Protein AF-A0A7K2LWU8-F1 (afdb_monomer_lite)

Radius of gyration: 17.76 Å; chains: 1; bounding box: 42×35×55 Å

Sequence (207 aa):
EVAEREKLPVVACQAWQLLALLARERGFDDADACLERMLTVAEEHSLPVWRVEALLRLGANAFLRSGDARRIREARDAARDLGALALVQQAEGLLAMDAVQRADFPAAQEIIDRCLEPSARMRNLGGHRYLLLVAATLAAHQGRRRQMERQLLRFDQADESTSFLMPVLLGLCRAFCALLEEDRAQALAELAAAAAWEDHHPNMFYL

pLDDT: mean 92.98, std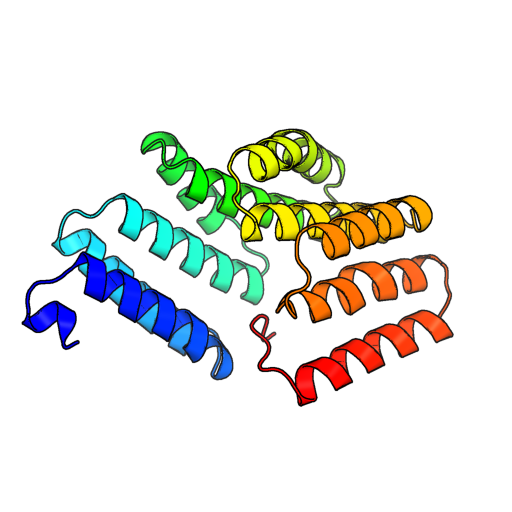 8.63, range [39.0, 98.75]

Secondary structure (DSSP, 8-state):
-HHHHTT-HHHHHHHHHHHHHHHGGG-HHHHHHHHHHHHHHHHHTT-HHHHHHHHHHHHHHHHHHH---HHHHHHHHHHHHTT-HHHHHHHHHHHHHHHHHTT-HHHHHHHHHHHHHHHHHTT-HHHHHHHHHHHHHHHHHTT-HHHHHHHHHHHHHT--SPPTTHHHIIIIIIIHHHHHTT-HHHHHHHHHHHHHHHTTS--S---

Structure (mmCIF, N/CA/C/O backbone):
data_AF-A0A7K2LWU8-F1
#
_entry.id   AF-A0A7K2LWU8-F1
#
loop_
_atom_site.group_PDB
_atom_site.id
_atom_site.type_symbol
_atom_site.label_atom_id
_atom_site.label_alt_id
_atom_site.label_comp_id
_atom_site.label_asym_id
_atom_site.label_entity_id
_atom_site.label_seq_id
_atom_site.pdbx_PDB_ins_code
_atom_site.Cartn_x
_atom_site.Cartn_y
_atom_site.Cartn_z
_atom_site.occupancy
_atom_site.B_iso_or_equiv
_atom_site.auth_seq_id
_atom_site.auth_comp_id
_atom_site.auth_asym_id
_atom_site.auth_atom_id
_atom_site.pdbx_PDB_model_num
ATOM 1 N N . GLU A 1 1 ? 2.954 -7.286 -25.389 1.00 74.25 1 GLU A N 1
ATOM 2 C CA . GLU A 1 1 ? 3.055 -7.943 -26.718 1.00 74.25 1 GLU A CA 1
ATOM 3 C C . GLU A 1 1 ? 3.138 -7.000 -27.926 1.00 74.25 1 GLU A C 1
ATOM 5 O O . GLU A 1 1 ? 4.231 -6.860 -28.456 1.00 74.25 1 GLU A O 1
ATOM 10 N N . VAL A 1 2 ? 2.064 -6.334 -28.393 1.00 92.75 2 VAL A N 1
ATOM 11 C CA . VAL A 1 2 ? 2.138 -5.479 -29.613 1.00 92.75 2 VAL A CA 1
ATOM 12 C C . VAL A 1 2 ? 3.208 -4.388 -29.488 1.00 92.75 2 VAL A C 1
ATOM 14 O O . VAL A 1 2 ? 4.067 -4.280 -30.354 1.00 92.75 2 VAL A O 1
ATOM 17 N N . ALA A 1 3 ? 3.218 -3.646 -28.377 1.00 89.12 3 ALA A N 1
ATOM 18 C CA . ALA A 1 3 ? 4.208 -2.596 -28.130 1.00 89.12 3 ALA A CA 1
ATOM 19 C C . ALA A 1 3 ? 5.663 -3.107 -28.123 1.00 89.12 3 ALA A C 1
ATOM 21 O O . ALA A 1 3 ? 6.559 -2.386 -28.545 1.00 89.12 3 ALA A O 1
ATOM 22 N N . GLU A 1 4 ? 5.912 -4.348 -27.696 1.00 90.31 4 GLU A N 1
ATOM 23 C CA . GLU A 1 4 ? 7.258 -4.944 -27.722 1.00 90.31 4 GLU A CA 1
ATOM 24 C C . GLU A 1 4 ? 7.693 -5.262 -29.152 1.00 90.31 4 GLU A C 1
ATOM 26 O O . GLU A 1 4 ? 8.818 -4.945 -29.534 1.00 90.31 4 GLU A O 1
ATOM 31 N N . ARG A 1 5 ? 6.788 -5.812 -29.977 1.00 93.25 5 ARG A N 1
ATOM 32 C CA . ARG A 1 5 ? 7.075 -6.058 -31.401 1.00 93.25 5 ARG A CA 1
ATOM 33 C C . ARG A 1 5 ? 7.365 -4.762 -32.155 1.00 93.25 5 ARG A C 1
ATOM 35 O O . ARG A 1 5 ? 8.285 -4.726 -32.966 1.00 93.25 5 ARG A O 1
ATOM 42 N N . GLU A 1 6 ? 6.618 -3.703 -31.847 1.00 94.94 6 GLU A N 1
ATOM 43 C CA . GLU A 1 6 ? 6.816 -2.364 -32.416 1.00 94.94 6 GLU A CA 1
ATOM 44 C C . GLU A 1 6 ? 7.994 -1.601 -31.774 1.00 94.94 6 GLU A C 1
ATOM 46 O O . GLU A 1 6 ? 8.242 -0.447 -32.114 1.00 94.94 6 GLU A O 1
ATOM 51 N N . LYS A 1 7 ? 8.749 -2.231 -30.858 1.00 93.56 7 LYS A N 1
ATOM 52 C CA . LYS A 1 7 ? 9.920 -1.652 -30.173 1.00 93.56 7 LYS A CA 1
ATOM 53 C C . LYS A 1 7 ? 9.609 -0.353 -29.418 1.00 93.56 7 LYS A C 1
ATOM 55 O O . LYS A 1 7 ? 10.401 0.588 -29.414 1.00 93.56 7 LYS A O 1
ATOM 60 N N . LEU A 1 8 ? 8.466 -0.324 -28.737 1.00 97.31 8 LEU A N 1
ATOM 61 C CA . LEU A 1 8 ? 8.009 0.762 -27.870 1.00 97.31 8 LEU A CA 1
ATOM 62 C C . LEU A 1 8 ? 8.101 0.329 -26.391 1.00 97.31 8 LEU A C 1
ATOM 64 O O . LEU A 1 8 ? 7.074 0.050 -25.768 1.00 97.31 8 LEU A O 1
ATOM 68 N N . PRO A 1 9 ? 9.305 0.254 -25.790 1.00 97.12 9 PRO A N 1
ATOM 69 C CA . PRO A 1 9 ? 9.505 -0.416 -24.501 1.00 97.12 9 PRO A CA 1
ATOM 70 C C . PRO A 1 9 ? 8.827 0.298 -23.322 1.00 97.12 9 PRO A C 1
ATOM 72 O O . PRO A 1 9 ? 8.341 -0.353 -22.403 1.00 97.12 9 PRO A O 1
ATOM 75 N N . VAL A 1 10 ? 8.703 1.629 -23.369 1.00 97.81 10 VAL A N 1
ATOM 76 C CA . VAL A 1 10 ? 7.943 2.393 -22.362 1.00 97.81 10 VAL A CA 1
ATOM 77 C C . VAL A 1 10 ? 6.452 2.058 -22.428 1.00 97.81 10 VAL A C 1
ATOM 79 O O . VAL A 1 10 ? 5.830 1.814 -21.397 1.00 97.81 10 VAL A O 1
ATOM 82 N N . VAL A 1 11 ? 5.888 1.982 -23.637 1.00 98.00 11 VAL A N 1
ATOM 83 C CA . VAL A 1 11 ? 4.475 1.623 -23.843 1.00 98.00 11 VAL A CA 1
ATOM 84 C C . VAL A 1 11 ? 4.230 0.172 -23.433 1.00 98.00 11 VAL A C 1
ATOM 86 O O . VAL A 1 11 ? 3.203 -0.136 -22.836 1.00 98.00 11 VAL A O 1
ATOM 89 N N . ALA A 1 12 ? 5.189 -0.719 -23.690 1.00 98.00 12 ALA A N 1
ATOM 90 C CA . ALA A 1 12 ? 5.137 -2.090 -23.203 1.00 98.00 12 ALA A CA 1
ATOM 91 C C . ALA A 1 12 ? 5.103 -2.149 -21.669 1.00 98.00 12 ALA A C 1
ATOM 93 O O . ALA A 1 12 ? 4.243 -2.831 -21.120 1.00 98.00 12 ALA A O 1
ATOM 94 N N . CYS A 1 13 ? 5.964 -1.395 -20.973 1.00 98.19 13 CYS A N 1
ATOM 95 C CA . CYS A 1 13 ? 5.950 -1.332 -19.508 1.00 98.19 13 CYS A CA 1
ATOM 96 C C . CYS A 1 13 ? 4.608 -0.814 -18.966 1.00 98.19 13 CYS A C 1
ATOM 98 O O . CYS A 1 13 ? 4.054 -1.407 -18.045 1.00 98.19 13 CYS A O 1
ATOM 100 N N . GLN A 1 14 ? 4.052 0.241 -19.570 1.00 97.50 14 GLN A N 1
ATOM 101 C CA . GLN A 1 14 ? 2.731 0.776 -19.214 1.00 97.50 14 GLN A CA 1
ATOM 102 C C . GLN A 1 14 ? 1.613 -0.251 -19.423 1.00 97.50 14 GLN A C 1
ATOM 104 O O . GLN A 1 14 ? 0.743 -0.413 -18.568 1.00 97.50 14 GLN A O 1
ATOM 109 N N . ALA A 1 15 ? 1.641 -0.965 -20.550 1.00 97.50 15 ALA A N 1
ATOM 110 C CA . ALA A 1 15 ? 0.658 -1.994 -20.854 1.00 97.50 15 ALA A CA 1
ATOM 111 C C . ALA A 1 15 ? 0.732 -3.148 -19.846 1.00 97.50 15 ALA A C 1
ATOM 113 O O . ALA A 1 15 ? -0.297 -3.554 -19.312 1.00 97.50 15 ALA A O 1
ATOM 114 N N . TRP A 1 16 ? 1.936 -3.633 -19.531 1.00 98.06 16 TRP A N 1
ATOM 115 C CA . TRP A 1 16 ? 2.124 -4.685 -18.532 1.00 98.06 16 TRP A CA 1
ATOM 116 C C . TRP A 1 16 ? 1.722 -4.244 -17.125 1.00 98.06 16 TRP A C 1
ATOM 118 O O . TRP A 1 16 ? 1.100 -5.018 -16.407 1.00 98.06 16 TRP A O 1
ATOM 128 N N . GLN A 1 17 ? 1.992 -2.994 -16.748 1.00 95.50 17 GLN A N 1
ATOM 129 C CA . GLN A 1 17 ? 1.543 -2.420 -15.479 1.00 95.50 17 GLN A CA 1
ATOM 130 C C . GLN A 1 17 ? 0.010 -2.401 -15.365 1.00 95.50 17 GLN A C 1
ATOM 132 O O . GLN A 1 17 ? -0.534 -2.755 -14.318 1.00 95.50 17 GLN A O 1
ATOM 137 N N . LEU A 1 18 ? -0.694 -2.001 -16.429 1.00 93.88 18 LEU A N 1
ATOM 138 C CA . LEU A 1 18 ? -2.158 -2.014 -16.461 1.00 93.88 18 LEU A CA 1
ATOM 139 C C . LEU A 1 18 ? -2.706 -3.446 -16.429 1.00 93.88 18 LEU A C 1
ATOM 141 O O . LEU A 1 18 ? -3.644 -3.725 -15.689 1.00 93.88 18 LEU A O 1
ATOM 145 N N . LEU A 1 19 ? -2.104 -4.363 -17.188 1.00 94.56 19 LEU A N 1
ATOM 146 C CA . LEU A 1 19 ? -2.484 -5.775 -17.162 1.00 94.56 19 LEU A CA 1
ATOM 147 C C . LEU A 1 19 ? -2.274 -6.386 -15.776 1.00 94.56 19 LEU A C 1
ATOM 149 O O . LEU A 1 19 ? -3.158 -7.088 -15.304 1.00 94.56 19 LEU A O 1
ATOM 153 N N . ALA A 1 20 ? -1.171 -6.064 -15.098 1.00 93.81 20 ALA A N 1
ATOM 154 C CA . ALA A 1 20 ? -0.915 -6.502 -13.731 1.00 93.81 20 ALA A CA 1
ATOM 155 C C . ALA A 1 20 ? -1.971 -5.989 -12.747 1.00 93.81 20 ALA A C 1
ATOM 157 O O . ALA A 1 20 ? -2.374 -6.723 -11.850 1.00 93.81 20 ALA A O 1
ATOM 158 N N . LEU A 1 21 ? -2.428 -4.741 -12.913 1.00 89.19 21 LEU A N 1
ATOM 159 C CA . LEU A 1 21 ? -3.524 -4.185 -12.121 1.00 89.19 21 LEU A CA 1
ATOM 160 C C . LEU A 1 21 ? -4.781 -5.047 -12.309 1.00 89.19 21 LEU A C 1
ATOM 162 O O . LEU A 1 21 ? -5.258 -5.639 -11.351 1.00 89.19 21 LEU A O 1
ATOM 166 N N . LEU A 1 22 ? -5.246 -5.200 -13.549 1.00 88.75 22 LEU A N 1
ATOM 167 C CA . LEU A 1 22 ? -6.454 -5.969 -13.874 1.00 88.75 22 LEU A CA 1
ATOM 168 C C . LEU A 1 22 ? -6.339 -7.459 -13.510 1.00 88.75 22 LEU A C 1
ATOM 170 O O . LEU A 1 22 ? -7.325 -8.109 -13.185 1.00 88.75 22 LEU A O 1
ATOM 174 N N . ALA A 1 23 ? -5.132 -8.019 -13.564 1.00 90.56 23 ALA A N 1
ATOM 175 C CA . ALA A 1 23 ? -4.870 -9.413 -13.238 1.00 90.56 23 ALA A CA 1
ATOM 176 C C . ALA A 1 23 ? -5.027 -9.731 -11.747 1.00 90.56 23 ALA A C 1
ATOM 178 O O . ALA A 1 23 ? -5.264 -10.891 -11.422 1.00 90.56 23 ALA A O 1
ATOM 179 N N . ARG A 1 24 ? -4.961 -8.734 -10.849 1.00 85.62 24 ARG A N 1
ATOM 180 C CA . ARG A 1 24 ? -5.153 -8.962 -9.405 1.00 85.62 24 ARG A CA 1
ATOM 181 C C . ARG A 1 24 ? -6.506 -9.589 -9.078 1.00 85.62 24 ARG A C 1
ATOM 183 O O . ARG A 1 24 ? -6.572 -10.340 -8.115 1.00 85.62 24 ARG A O 1
ATOM 190 N N . GLU A 1 25 ? -7.527 -9.366 -9.909 1.00 81.06 25 GLU A N 1
ATOM 191 C CA . GLU A 1 25 ? -8.841 -10.029 -9.820 1.00 81.06 25 GLU A CA 1
ATOM 192 C C . GLU A 1 25 ? -8.793 -11.551 -9.871 1.00 81.06 25 GLU A C 1
ATOM 194 O O . GLU A 1 25 ? -9.660 -12.224 -9.321 1.00 81.06 25 GLU A O 1
ATOM 199 N N . ARG A 1 26 ? -7.758 -12.103 -10.500 1.00 82.69 26 ARG A N 1
ATOM 200 C CA . ARG A 1 26 ? -7.542 -13.546 -10.612 1.00 82.69 26 ARG A CA 1
ATOM 201 C C . ARG A 1 26 ? -6.509 -14.066 -9.613 1.00 82.69 26 ARG A C 1
ATOM 203 O O . ARG A 1 26 ? -6.223 -15.258 -9.602 1.00 82.69 26 ARG A O 1
ATOM 210 N N . GLY A 1 27 ? -5.977 -13.188 -8.764 1.00 84.50 27 GLY A N 1
ATOM 211 C CA . GLY A 1 27 ? -4.949 -13.489 -7.778 1.00 84.50 27 GLY A CA 1
ATOM 212 C C . GLY A 1 27 ? -3.597 -12.848 -8.091 1.00 84.50 27 GLY A C 1
ATOM 213 O O . GLY A 1 27 ? -3.343 -12.302 -9.167 1.00 84.50 27 GLY A O 1
ATOM 214 N N . PHE A 1 28 ? -2.701 -12.903 -7.106 1.00 89.00 28 PHE A N 1
ATOM 215 C CA . PHE A 1 28 ? -1.393 -12.258 -7.204 1.00 89.00 28 PHE A CA 1
ATOM 216 C C . PHE A 1 28 ? -0.436 -12.940 -8.181 1.00 89.00 28 PHE A C 1
ATOM 218 O O . PHE A 1 28 ? 0.433 -12.256 -8.702 1.00 89.00 28 PHE A O 1
ATOM 225 N N . ASP A 1 29 ? -0.589 -14.235 -8.463 1.00 92.38 29 ASP A N 1
ATOM 226 C CA . ASP A 1 29 ? 0.336 -14.958 -9.348 1.00 92.38 29 ASP A CA 1
ATOM 227 C C . ASP A 1 29 ? 0.231 -14.457 -10.802 1.00 92.38 29 ASP A C 1
ATOM 229 O O . ASP A 1 29 ? 1.247 -14.166 -11.434 1.00 92.38 29 ASP A O 1
ATOM 233 N N . ASP A 1 30 ? -0.991 -14.237 -11.303 1.00 91.88 30 ASP A N 1
ATOM 234 C CA . ASP A 1 30 ? -1.231 -13.645 -12.628 1.00 91.88 30 ASP A CA 1
ATOM 235 C C . ASP A 1 30 ? -0.698 -12.203 -12.715 1.00 91.88 30 ASP A C 1
ATOM 237 O O . ASP A 1 30 ? -0.142 -11.778 -13.736 1.00 91.88 30 ASP A O 1
ATOM 241 N N . ALA A 1 31 ? -0.878 -11.427 -11.641 1.00 93.56 31 ALA A N 1
ATOM 242 C CA . ALA A 1 31 ? -0.380 -10.059 -11.561 1.00 93.56 31 ALA A CA 1
ATOM 243 C C . ALA A 1 31 ? 1.155 -10.017 -11.509 1.00 93.56 31 ALA A C 1
ATOM 245 O O . ALA A 1 31 ? 1.766 -9.200 -12.200 1.00 93.56 31 ALA A O 1
ATOM 246 N N . ASP A 1 32 ? 1.772 -10.907 -10.728 1.00 95.88 32 ASP A N 1
ATOM 247 C CA . ASP A 1 32 ? 3.222 -11.042 -10.598 1.00 95.88 32 ASP A CA 1
ATOM 248 C C . ASP A 1 32 ? 3.839 -11.428 -11.951 1.00 95.88 32 ASP A C 1
ATOM 250 O O . ASP A 1 32 ? 4.785 -10.771 -12.374 1.00 95.88 32 ASP A O 1
ATOM 254 N N . ALA A 1 33 ? 3.242 -12.358 -12.707 1.00 96.94 33 ALA A N 1
ATOM 255 C CA . ALA A 1 33 ? 3.716 -12.719 -14.049 1.00 96.94 33 ALA A CA 1
ATOM 256 C C . ALA A 1 33 ? 3.741 -11.518 -15.023 1.00 96.94 33 ALA A C 1
ATOM 258 O O . ALA A 1 33 ? 4.692 -11.335 -15.790 1.00 96.94 33 ALA A O 1
ATOM 259 N N . CYS A 1 34 ? 2.724 -10.649 -14.971 1.00 97.25 34 CYS A N 1
ATOM 260 C CA . CYS A 1 34 ? 2.701 -9.417 -15.767 1.00 97.25 34 CYS A CA 1
ATOM 261 C C . CYS A 1 34 ? 3.820 -8.444 -15.349 1.00 97.25 34 CYS A C 1
ATOM 263 O O . CYS A 1 34 ? 4.469 -7.834 -16.202 1.00 97.25 34 CYS A O 1
ATOM 265 N N . LEU A 1 35 ? 4.062 -8.297 -14.042 1.00 97.69 35 LEU A N 1
ATOM 266 C CA . LEU A 1 35 ? 5.105 -7.419 -13.500 1.00 97.69 35 LEU A CA 1
ATOM 267 C C . LEU A 1 35 ? 6.517 -7.968 -13.729 1.00 97.69 35 LEU A C 1
ATOM 269 O O . LEU A 1 35 ? 7.444 -7.192 -13.945 1.00 97.69 35 LEU A O 1
ATOM 273 N N . GLU A 1 36 ? 6.692 -9.286 -13.735 1.00 98.38 36 GLU A N 1
ATOM 274 C CA . GLU A 1 36 ? 7.944 -9.937 -14.118 1.00 98.38 36 GLU A CA 1
ATOM 275 C C . GLU A 1 36 ? 8.253 -9.674 -15.593 1.00 98.38 36 GLU A C 1
ATOM 277 O O . GLU A 1 36 ? 9.379 -9.299 -15.925 1.00 98.38 36 GLU A O 1
ATOM 282 N N . ARG A 1 37 ? 7.248 -9.744 -16.481 1.00 98.31 37 ARG A N 1
ATOM 283 C CA . ARG A 1 37 ? 7.447 -9.369 -17.888 1.00 98.31 37 ARG A CA 1
ATOM 284 C C . ARG A 1 37 ? 7.771 -7.883 -18.045 1.00 98.31 37 ARG A C 1
ATOM 286 O O . ARG A 1 37 ? 8.675 -7.540 -18.807 1.00 98.31 37 ARG A O 1
ATOM 293 N N . MET A 1 38 ? 7.090 -7.008 -17.303 1.00 98.38 38 MET A N 1
ATOM 294 C CA . MET A 1 38 ? 7.416 -5.578 -17.229 1.00 98.38 38 MET A CA 1
ATOM 295 C C . MET A 1 38 ? 8.872 -5.353 -16.798 1.00 98.38 38 MET A C 1
ATOM 297 O O . MET A 1 38 ? 9.575 -4.555 -17.419 1.00 98.38 38 MET A O 1
ATOM 301 N N . LEU A 1 39 ? 9.329 -6.068 -15.765 1.00 98.50 39 LEU A N 1
ATOM 302 C CA . LEU A 1 39 ? 10.695 -5.997 -15.253 1.00 98.50 39 LEU A CA 1
ATOM 303 C C . LEU A 1 39 ? 11.711 -6.430 -16.315 1.00 98.50 39 LEU A C 1
ATOM 305 O O . LEU A 1 39 ? 12.665 -5.696 -16.560 1.00 98.50 39 LEU A O 1
ATOM 309 N N . THR A 1 40 ? 11.475 -7.557 -16.995 1.00 98.50 40 THR A N 1
ATOM 310 C CA . THR A 1 40 ? 12.345 -8.026 -18.085 1.00 98.50 40 THR A CA 1
ATOM 311 C C . THR A 1 40 ? 12.474 -6.980 -19.192 1.00 98.50 40 THR A C 1
ATOM 313 O O . THR A 1 40 ? 13.588 -6.633 -19.573 1.00 98.50 40 THR A O 1
ATOM 316 N N . VAL A 1 41 ? 11.356 -6.415 -19.667 1.00 98.38 41 VAL A N 1
ATOM 317 C CA . VAL A 1 41 ? 11.376 -5.366 -20.705 1.00 98.38 41 VAL A CA 1
ATOM 318 C C . VAL A 1 41 ? 12.143 -4.132 -20.223 1.00 98.38 41 VAL A C 1
ATOM 320 O O . VAL A 1 41 ? 12.923 -3.547 -20.976 1.00 98.38 41 VAL A O 1
ATOM 323 N N . ALA A 1 42 ? 11.948 -3.723 -18.969 1.00 98.38 42 ALA A N 1
ATOM 324 C CA . ALA A 1 42 ? 12.657 -2.582 -18.411 1.00 98.38 42 ALA A CA 1
ATOM 325 C C . ALA A 1 42 ? 14.175 -2.824 -18.324 1.00 98.38 42 ALA A C 1
ATOM 327 O O . ALA A 1 42 ? 14.951 -1.909 -18.598 1.00 98.38 42 ALA A O 1
ATOM 328 N N . GLU A 1 43 ? 14.609 -4.035 -17.979 1.00 98.19 43 GLU A N 1
ATOM 329 C CA . GLU A 1 43 ? 16.027 -4.400 -17.900 1.00 98.19 43 GLU A CA 1
ATOM 330 C C . GLU A 1 43 ? 16.675 -4.520 -19.285 1.00 98.19 43 GLU A C 1
ATOM 332 O O . GLU A 1 43 ? 17.711 -3.896 -19.521 1.00 98.19 43 GLU A O 1
ATOM 337 N N . GLU A 1 44 ? 16.033 -5.216 -20.228 1.00 98.12 44 GLU A N 1
ATOM 338 C CA . GLU A 1 44 ? 16.504 -5.368 -21.616 1.00 98.12 44 GLU A CA 1
ATOM 339 C C . GLU A 1 44 ? 16.720 -4.014 -22.309 1.00 98.12 44 GLU A C 1
ATOM 341 O O . GLU A 1 44 ? 17.645 -3.848 -23.107 1.00 98.12 44 GLU A O 1
ATOM 346 N N . HIS A 1 45 ? 15.891 -3.021 -21.977 1.00 97.94 45 HIS A N 1
ATOM 347 C CA . HIS A 1 45 ? 15.920 -1.694 -22.586 1.00 97.94 45 HIS A CA 1
ATOM 348 C C . HIS A 1 45 ? 16.549 -0.605 -21.705 1.00 97.94 45 HIS A C 1
ATOM 350 O O . HIS A 1 45 ? 16.449 0.574 -22.046 1.00 97.94 45 HIS A O 1
ATOM 356 N N . SER A 1 46 ? 17.217 -0.967 -20.602 1.00 97.62 46 SER A N 1
ATOM 357 C CA . SER A 1 46 ? 17.867 -0.012 -19.687 1.00 97.62 46 SER A CA 1
ATOM 358 C C . SER A 1 46 ? 16.936 1.119 -19.219 1.00 97.62 46 SER A C 1
ATOM 360 O O . SER A 1 46 ? 17.286 2.298 -19.270 1.00 97.62 46 SER A O 1
ATOM 362 N N . LEU A 1 47 ? 15.730 0.768 -18.768 1.00 98.25 47 LEU A N 1
ATOM 363 C CA . LEU A 1 47 ? 14.704 1.689 -18.276 1.00 98.25 47 LEU A CA 1
ATOM 364 C C . LEU A 1 47 ? 14.648 1.681 -16.731 1.00 98.25 47 LEU A C 1
ATOM 366 O O . LEU A 1 47 ? 13.781 1.027 -16.146 1.00 98.25 47 LEU A O 1
ATOM 370 N N . PRO A 1 48 ? 15.535 2.412 -16.027 1.00 97.50 48 PRO A N 1
ATOM 371 C CA . PRO A 1 48 ? 15.716 2.269 -14.579 1.00 97.50 48 PRO A CA 1
ATOM 372 C C . PRO A 1 48 ? 14.479 2.641 -13.752 1.00 97.50 48 PRO A C 1
ATOM 374 O O . PRO A 1 48 ? 14.171 1.967 -12.773 1.00 97.50 48 PRO A O 1
ATOM 377 N N . VAL A 1 49 ? 13.730 3.672 -14.156 1.00 97.75 49 VAL A N 1
ATOM 378 C CA . VAL A 1 49 ? 12.489 4.076 -13.469 1.00 97.75 49 VAL A CA 1
ATOM 379 C C . VAL A 1 49 ? 11.430 2.974 -13.562 1.00 97.75 49 VAL A C 1
ATOM 381 O O . VAL A 1 49 ? 10.796 2.643 -12.565 1.00 97.75 49 VAL A O 1
ATOM 384 N N . TRP A 1 50 ? 11.279 2.361 -14.739 1.00 98.06 50 TRP A N 1
ATOM 385 C CA . TRP A 1 50 ? 10.318 1.279 -14.968 1.00 98.06 50 TRP A CA 1
ATOM 386 C C . TRP A 1 50 ? 10.715 -0.013 -14.255 1.00 98.06 50 TRP A C 1
ATOM 388 O O . TRP A 1 50 ? 9.852 -0.710 -13.728 1.00 98.06 50 TRP A O 1
ATOM 398 N N . ARG A 1 51 ? 12.020 -0.285 -14.155 1.00 98.38 51 ARG A N 1
ATOM 399 C CA . ARG A 1 51 ? 12.558 -1.378 -13.342 1.00 98.38 51 ARG A CA 1
ATOM 400 C C . ARG A 1 51 ? 12.174 -1.217 -11.869 1.00 98.38 51 ARG A C 1
ATOM 402 O O . ARG A 1 51 ? 11.670 -2.158 -11.265 1.00 98.38 51 ARG A O 1
ATOM 409 N N . VAL A 1 52 ? 12.374 -0.029 -11.291 1.00 98.25 52 VAL A N 1
ATOM 410 C CA . VAL A 1 52 ? 12.022 0.227 -9.884 1.00 98.25 52 VAL A CA 1
ATOM 411 C C . VAL A 1 52 ? 10.508 0.215 -9.659 1.00 98.25 52 VAL A C 1
ATOM 413 O O . VAL A 1 52 ? 10.066 -0.337 -8.656 1.00 98.25 52 VAL A O 1
ATOM 416 N N . GLU A 1 53 ? 9.703 0.734 -10.591 1.00 97.69 53 GLU A N 1
ATOM 417 C CA . GLU A 1 53 ? 8.235 0.627 -10.531 1.00 97.69 53 GLU A CA 1
ATOM 418 C C . GLU A 1 53 ? 7.774 -0.843 -10.505 1.00 97.69 53 GLU A C 1
ATOM 420 O O . GLU A 1 53 ? 6.929 -1.210 -9.687 1.00 97.69 53 GLU A O 1
ATOM 425 N N . ALA A 1 54 ? 8.350 -1.705 -11.354 1.00 97.88 54 ALA A N 1
ATOM 426 C CA . ALA A 1 54 ? 8.031 -3.134 -11.368 1.00 97.88 54 ALA A CA 1
ATOM 427 C C . ALA A 1 54 ? 8.410 -3.813 -10.038 1.00 97.88 54 ALA A C 1
ATOM 429 O O . ALA A 1 54 ? 7.586 -4.506 -9.440 1.00 97.88 54 ALA A O 1
ATOM 430 N N . LEU A 1 55 ? 9.622 -3.552 -9.528 1.00 97.88 55 LEU A N 1
ATOM 431 C CA . LEU A 1 55 ? 10.093 -4.077 -8.239 1.00 97.88 55 LEU A CA 1
ATOM 432 C C . LEU A 1 55 ? 9.212 -3.626 -7.069 1.00 97.88 55 LEU A C 1
ATOM 434 O O . LEU A 1 55 ? 8.874 -4.434 -6.204 1.00 97.88 55 LEU A O 1
ATOM 438 N N . LEU A 1 56 ? 8.807 -2.354 -7.051 1.00 97.44 56 LEU A N 1
ATOM 439 C CA . LEU A 1 56 ? 7.936 -1.811 -6.014 1.00 97.44 56 LEU A CA 1
ATOM 440 C C . LEU A 1 56 ? 6.570 -2.509 -6.010 1.00 97.44 56 LEU A C 1
ATOM 442 O O . LEU A 1 56 ? 6.069 -2.869 -4.946 1.00 97.44 56 LEU A O 1
ATOM 446 N N . ARG A 1 57 ? 5.989 -2.766 -7.187 1.00 95.38 57 ARG A N 1
ATOM 447 C CA . ARG A 1 57 ? 4.695 -3.457 -7.318 1.00 95.38 57 ARG A CA 1
ATOM 448 C C . ARG A 1 57 ? 4.762 -4.937 -6.964 1.00 95.38 57 ARG A C 1
ATOM 450 O O . ARG A 1 57 ? 3.872 -5.415 -6.265 1.00 95.38 57 ARG A O 1
ATOM 457 N N . LEU A 1 58 ? 5.824 -5.633 -7.370 1.00 96.25 58 LEU A N 1
ATOM 458 C CA . LEU A 1 58 ? 6.098 -7.006 -6.928 1.00 96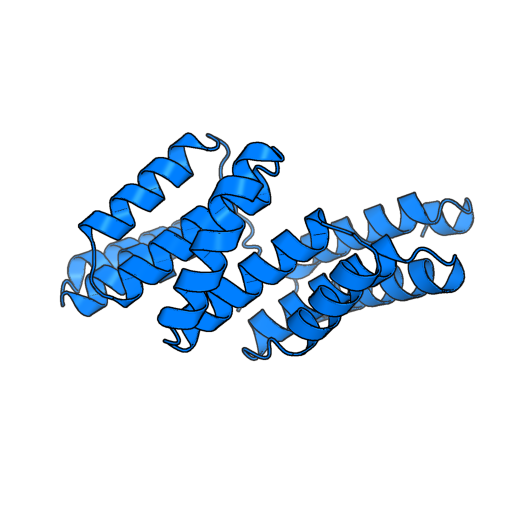.25 58 LEU A CA 1
ATOM 459 C C . LEU A 1 58 ? 6.264 -7.059 -5.404 1.00 96.25 58 LEU A C 1
ATOM 461 O O . LEU A 1 58 ? 5.764 -7.966 -4.741 1.00 96.25 58 LEU A O 1
ATOM 465 N N . GLY A 1 59 ? 6.935 -6.057 -4.829 1.00 95.62 59 GLY A N 1
ATOM 466 C CA . GLY A 1 59 ? 7.044 -5.891 -3.384 1.00 95.62 59 GLY A CA 1
ATOM 467 C C . GLY A 1 59 ? 5.696 -5.646 -2.710 1.00 95.62 59 GLY A C 1
ATOM 468 O O . GLY A 1 59 ? 5.433 -6.239 -1.670 1.00 95.62 59 GLY A O 1
ATOM 469 N N . ALA A 1 60 ? 4.822 -4.837 -3.311 1.00 93.62 60 ALA A N 1
ATOM 470 C CA . ALA A 1 60 ? 3.475 -4.593 -2.806 1.00 93.62 60 ALA A CA 1
ATOM 471 C C . ALA A 1 60 ? 2.601 -5.860 -2.832 1.00 93.62 60 ALA A C 1
ATOM 473 O O . ALA A 1 60 ? 1.909 -6.130 -1.857 1.00 93.62 60 ALA A O 1
ATOM 474 N N . ASN A 1 61 ? 2.661 -6.662 -3.901 1.00 92.94 61 ASN A N 1
ATOM 475 C CA . ASN A 1 61 ? 1.949 -7.944 -3.972 1.00 92.94 61 ASN A CA 1
ATOM 476 C C . ASN A 1 61 ? 2.479 -8.936 -2.922 1.00 92.94 61 ASN A C 1
ATOM 478 O O . ASN A 1 61 ? 1.700 -9.564 -2.209 1.00 92.94 61 ASN A O 1
ATOM 482 N N . ALA A 1 62 ? 3.805 -9.043 -2.769 1.00 92.25 62 ALA A N 1
ATOM 483 C CA . ALA A 1 62 ? 4.410 -9.875 -1.729 1.00 92.25 62 ALA A CA 1
ATOM 484 C C . ALA A 1 62 ? 3.992 -9.425 -0.319 1.00 92.25 62 ALA A C 1
ATOM 486 O O . ALA A 1 62 ? 3.627 -10.259 0.507 1.00 92.25 62 ALA A O 1
ATOM 487 N N . PHE A 1 63 ? 3.985 -8.115 -0.071 1.00 92.19 63 PHE A N 1
ATOM 488 C CA . PHE A 1 63 ? 3.539 -7.529 1.187 1.00 92.19 63 PHE A CA 1
ATOM 489 C C . PHE A 1 63 ? 2.071 -7.843 1.491 1.00 92.19 63 PHE A C 1
ATOM 491 O O . PHE A 1 63 ? 1.769 -8.251 2.606 1.00 92.19 63 PHE A O 1
ATOM 498 N N . LEU A 1 64 ? 1.168 -7.722 0.516 1.00 89.06 64 LEU A N 1
ATOM 499 C CA . LEU A 1 64 ? -0.242 -8.079 0.711 1.00 89.06 64 LEU A CA 1
ATOM 500 C C . LEU A 1 64 ? -0.430 -9.577 0.998 1.00 89.06 64 LEU A C 1
ATOM 502 O O . LEU A 1 64 ? -1.289 -9.939 1.793 1.00 89.06 64 LEU A O 1
ATOM 506 N N . ARG A 1 65 ? 0.404 -10.442 0.404 1.00 87.75 65 ARG A N 1
ATOM 507 C CA . ARG A 1 65 ? 0.330 -11.902 0.577 1.00 87.75 65 ARG A CA 1
ATOM 508 C C . ARG A 1 65 ? 0.880 -12.384 1.928 1.00 87.75 65 ARG A C 1
ATOM 510 O O . ARG A 1 65 ? 0.377 -13.359 2.475 1.00 87.75 65 ARG A O 1
ATOM 517 N N . SER A 1 66 ? 1.949 -11.771 2.441 1.00 88.88 66 SER A N 1
ATOM 518 C 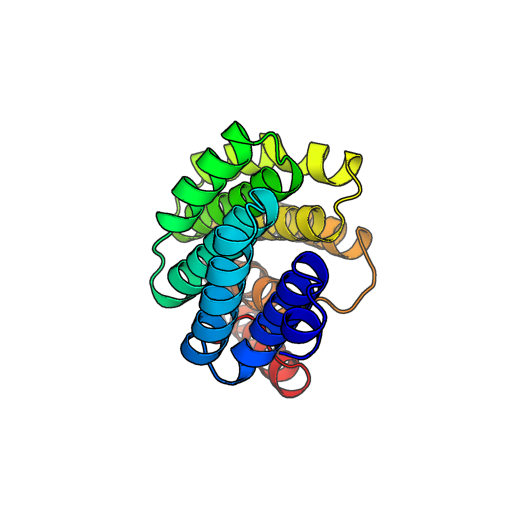CA . SER A 1 66 ? 2.701 -12.316 3.589 1.00 88.88 66 SER A CA 1
ATOM 519 C C . SER A 1 66 ? 3.080 -11.307 4.674 1.00 88.88 66 SER A C 1
ATOM 521 O O . SER A 1 66 ? 3.676 -11.690 5.680 1.00 88.88 66 SER A O 1
ATOM 523 N N . GLY A 1 67 ? 2.795 -10.020 4.477 1.00 88.75 67 GLY A N 1
ATOM 524 C CA . GLY A 1 67 ? 3.280 -8.937 5.332 1.00 88.75 67 GLY A CA 1
ATOM 525 C C . GLY A 1 67 ? 4.772 -8.614 5.157 1.00 88.75 67 GLY A C 1
ATOM 526 O O . GLY A 1 67 ? 5.307 -7.782 5.892 1.00 88.75 67 GLY A O 1
ATOM 527 N N . ASP A 1 68 ? 5.481 -9.234 4.202 1.00 89.94 68 ASP A N 1
ATOM 528 C CA . ASP A 1 68 ? 6.906 -8.960 3.982 1.00 89.94 68 ASP A CA 1
ATOM 529 C C . ASP A 1 68 ? 7.140 -7.680 3.163 1.00 89.94 68 ASP A C 1
ATOM 531 O O . ASP A 1 68 ? 7.069 -7.665 1.934 1.00 89.94 68 ASP A O 1
ATOM 535 N N . ALA A 1 69 ? 7.510 -6.600 3.851 1.00 95.31 69 ALA A N 1
ATOM 536 C CA . ALA A 1 69 ? 7.835 -5.315 3.235 1.00 95.31 69 ALA A CA 1
ATOM 537 C C . ALA A 1 69 ? 9.314 -5.147 2.816 1.00 95.31 69 ALA A C 1
ATOM 539 O O . ALA A 1 69 ? 9.744 -4.038 2.483 1.00 95.31 69 ALA A O 1
ATOM 540 N N . ARG A 1 70 ? 10.142 -6.202 2.833 1.00 96.06 70 ARG A N 1
ATOM 541 C CA . ARG A 1 70 ? 11.574 -6.107 2.479 1.00 96.06 70 ARG A CA 1
ATOM 542 C C . ARG A 1 70 ? 11.801 -5.609 1.056 1.00 96.06 70 ARG A C 1
ATOM 544 O O . ARG A 1 70 ? 12.557 -4.662 0.866 1.00 96.06 70 ARG A O 1
ATOM 551 N N . ARG A 1 71 ? 11.077 -6.174 0.087 1.00 95.94 71 ARG A N 1
ATOM 552 C CA . ARG A 1 71 ? 11.151 -5.764 -1.326 1.00 95.94 71 ARG A CA 1
ATOM 553 C C . ARG A 1 71 ? 10.717 -4.310 -1.533 1.00 95.94 71 ARG A C 1
ATOM 555 O O . ARG A 1 71 ? 11.252 -3.626 -2.396 1.00 95.94 71 ARG A O 1
ATOM 562 N N . ILE A 1 72 ? 9.797 -3.806 -0.706 1.00 97.94 72 ILE A N 1
ATOM 563 C CA . ILE A 1 72 ? 9.386 -2.394 -0.729 1.00 97.94 72 ILE A CA 1
ATOM 564 C C . ILE A 1 72 ? 10.531 -1.496 -0.241 1.00 97.94 72 ILE A C 1
ATOM 566 O O . ILE A 1 72 ? 10.785 -0.455 -0.844 1.00 97.94 72 ILE A O 1
ATOM 570 N N . ARG A 1 73 ? 11.258 -1.896 0.816 1.00 97.94 73 ARG A N 1
ATOM 571 C CA . ARG A 1 73 ? 12.447 -1.161 1.291 1.00 97.94 73 ARG A CA 1
ATOM 572 C C . ARG A 1 73 ? 13.552 -1.130 0.236 1.00 97.94 73 ARG A C 1
ATOM 574 O O . ARG A 1 73 ? 14.078 -0.060 -0.041 1.00 97.94 73 ARG A O 1
ATOM 581 N N . GLU A 1 74 ? 13.839 -2.268 -0.389 1.00 97.69 74 GLU A N 1
ATOM 582 C CA . GLU A 1 74 ? 14.823 -2.369 -1.476 1.00 97.69 74 GLU A CA 1
ATOM 583 C C . GLU A 1 74 ? 14.441 -1.470 -2.665 1.00 97.69 74 GLU A C 1
ATOM 585 O O . GLU A 1 74 ? 15.264 -0.695 -3.152 1.00 97.69 74 GLU A O 1
ATOM 590 N N . ALA A 1 75 ? 13.173 -1.500 -3.092 1.00 98.06 75 ALA A N 1
ATOM 591 C CA . ALA A 1 75 ? 12.679 -0.643 -4.168 1.00 98.06 75 ALA A CA 1
ATOM 592 C C . ALA A 1 75 ? 12.714 0.851 -3.799 1.00 98.06 75 ALA A C 1
ATOM 594 O O . ALA A 1 75 ? 13.044 1.683 -4.643 1.00 98.06 75 ALA A O 1
ATOM 595 N N . ARG A 1 76 ? 12.421 1.208 -2.542 1.00 98.12 76 ARG A N 1
ATOM 596 C CA . ARG A 1 76 ? 12.551 2.585 -2.039 1.00 98.12 76 ARG A CA 1
ATOM 597 C C . ARG A 1 76 ? 13.993 3.071 -2.122 1.00 98.12 76 ARG A C 1
ATOM 599 O O . ARG A 1 76 ? 14.223 4.201 -2.544 1.00 98.12 76 ARG A O 1
ATOM 606 N N . ASP A 1 77 ? 14.944 2.253 -1.690 1.00 98.25 77 ASP A N 1
ATOM 607 C CA . ASP A 1 77 ? 16.353 2.639 -1.674 1.00 98.25 77 ASP A CA 1
ATOM 608 C C . ASP A 1 77 ? 16.863 2.808 -3.119 1.00 98.25 77 ASP A C 1
ATOM 610 O O . ASP A 1 77 ? 17.421 3.853 -3.447 1.00 98.25 77 ASP A O 1
ATOM 614 N N . ALA A 1 78 ? 16.487 1.907 -4.034 1.00 97.94 78 ALA A N 1
ATOM 615 C CA . ALA A 1 78 ? 16.742 2.079 -5.467 1.00 97.94 78 ALA A CA 1
ATOM 616 C C . ALA A 1 78 ? 16.066 3.336 -6.061 1.00 97.94 78 ALA A C 1
ATOM 618 O O . ALA A 1 78 ? 16.655 4.038 -6.882 1.00 97.94 78 ALA A O 1
ATOM 619 N N . ALA A 1 79 ? 14.836 3.660 -5.647 1.00 97.94 79 ALA A N 1
ATOM 620 C CA . ALA A 1 79 ? 14.150 4.881 -6.072 1.00 97.94 79 ALA A CA 1
ATOM 621 C C . ALA A 1 79 ? 14.869 6.151 -5.591 1.00 97.94 79 ALA A C 1
ATOM 623 O O . ALA A 1 79 ? 14.911 7.141 -6.325 1.00 97.94 79 ALA A O 1
ATOM 624 N N . ARG A 1 80 ? 15.435 6.131 -4.376 1.00 97.69 80 ARG A N 1
ATOM 625 C CA . ARG A 1 80 ? 16.224 7.241 -3.822 1.00 97.69 80 ARG A CA 1
ATOM 626 C C . ARG A 1 80 ? 17.505 7.451 -4.617 1.00 97.69 80 ARG A C 1
ATOM 628 O O . ARG A 1 80 ? 17.767 8.587 -5.004 1.00 97.69 80 ARG A O 1
ATOM 635 N N . ASP A 1 81 ? 18.225 6.378 -4.928 1.00 97.81 81 ASP A N 1
ATOM 636 C CA . ASP A 1 81 ? 19.455 6.442 -5.725 1.00 97.81 81 ASP A CA 1
ATOM 637 C C . ASP A 1 81 ? 19.203 7.014 -7.131 1.00 97.81 81 ASP A C 1
ATOM 639 O O . ASP A 1 81 ? 20.030 7.745 -7.672 1.00 97.81 81 ASP A O 1
ATOM 643 N N . LEU A 1 82 ? 18.025 6.746 -7.706 1.00 97.31 82 LEU A N 1
ATOM 644 C CA . LEU A 1 82 ? 17.593 7.307 -8.991 1.00 97.31 82 LEU A CA 1
ATOM 645 C C . LEU A 1 82 ? 17.033 8.737 -8.908 1.00 97.31 82 LEU A C 1
ATOM 647 O O . LEU A 1 82 ? 16.744 9.334 -9.945 1.00 97.31 82 LEU A O 1
ATOM 651 N N . GLY A 1 83 ? 16.799 9.278 -7.709 1.00 96.62 83 GLY A N 1
ATOM 652 C CA . GLY A 1 83 ? 16.075 10.542 -7.532 1.00 96.62 83 GLY A CA 1
ATOM 653 C C . GLY A 1 83 ? 14.598 10.476 -7.955 1.00 96.62 83 GLY A C 1
ATOM 654 O O . GLY A 1 83 ? 13.973 11.506 -8.213 1.00 96.62 83 GLY A O 1
ATOM 655 N N . ALA A 1 84 ? 14.012 9.277 -8.030 1.00 95.00 84 ALA A N 1
ATOM 656 C CA . ALA A 1 84 ? 12.640 9.046 -8.473 1.00 95.00 84 ALA A CA 1
ATOM 657 C C . ALA A 1 84 ? 11.630 9.343 -7.349 1.00 95.00 84 ALA A C 1
ATOM 659 O O . ALA A 1 84 ? 11.026 8.443 -6.765 1.00 95.00 84 ALA A O 1
ATOM 660 N N . LEU A 1 85 ? 11.433 10.628 -7.037 1.00 92.06 85 LEU A N 1
ATOM 661 C CA . LEU A 1 85 ? 10.677 11.085 -5.862 1.00 92.06 85 LEU A CA 1
ATOM 662 C C . LEU A 1 85 ? 9.244 10.529 -5.772 1.00 92.06 85 LEU A C 1
ATOM 664 O O . LEU A 1 85 ? 8.780 10.213 -4.678 1.00 92.06 85 LEU A O 1
ATOM 668 N N . ALA A 1 86 ? 8.555 10.364 -6.904 1.00 89.69 86 ALA A N 1
ATOM 669 C CA . ALA A 1 86 ? 7.216 9.771 -6.930 1.00 89.69 86 ALA A CA 1
ATOM 670 C C . ALA A 1 86 ? 7.214 8.303 -6.458 1.00 89.69 86 ALA A C 1
ATOM 672 O O . ALA A 1 86 ? 6.328 7.902 -5.704 1.00 89.69 86 ALA A O 1
ATOM 673 N N . LEU A 1 87 ? 8.232 7.524 -6.844 1.00 93.81 87 LEU A N 1
ATOM 674 C CA . LEU A 1 87 ? 8.400 6.130 -6.419 1.00 93.81 87 LEU A CA 1
ATOM 675 C C . LEU A 1 87 ? 8.793 6.042 -4.947 1.00 93.81 87 LEU A C 1
ATOM 677 O O . LEU A 1 87 ? 8.271 5.200 -4.221 1.00 93.81 87 LEU A O 1
ATOM 681 N N . VAL A 1 88 ? 9.651 6.960 -4.485 1.00 95.62 88 VAL A N 1
ATOM 682 C CA . VAL A 1 88 ? 9.980 7.080 -3.059 1.00 95.62 88 VAL A CA 1
ATOM 683 C C . VAL A 1 88 ? 8.707 7.318 -2.250 1.00 95.62 88 VAL A C 1
ATOM 685 O O . VAL A 1 88 ? 8.451 6.582 -1.305 1.00 95.62 88 VAL A O 1
ATOM 688 N N . GLN A 1 89 ? 7.868 8.282 -2.640 1.00 91.94 89 GLN A N 1
ATOM 689 C CA . GLN A 1 89 ? 6.607 8.552 -1.939 1.00 91.94 89 GLN A CA 1
ATOM 690 C C . GLN A 1 89 ? 5.655 7.352 -1.937 1.00 91.94 89 GLN A C 1
ATOM 692 O O . GLN A 1 89 ? 5.028 7.077 -0.915 1.00 91.94 89 GLN A O 1
ATOM 697 N N . GLN A 1 90 ? 5.554 6.630 -3.057 1.00 93.38 90 GLN A N 1
ATOM 698 C CA . GLN A 1 90 ? 4.716 5.436 -3.140 1.00 93.38 90 GLN A CA 1
ATOM 699 C C . GLN A 1 90 ? 5.205 4.348 -2.169 1.00 93.38 90 GLN A C 1
ATOM 701 O O . GLN A 1 90 ? 4.407 3.795 -1.412 1.00 93.38 90 GLN A O 1
ATOM 706 N N . ALA A 1 91 ? 6.515 4.090 -2.128 1.00 96.88 91 ALA A N 1
ATOM 707 C CA . ALA A 1 91 ? 7.098 3.114 -1.214 1.00 96.88 91 ALA A CA 1
ATOM 708 C C . ALA A 1 91 ? 6.973 3.533 0.261 1.00 96.88 91 ALA A C 1
ATOM 710 O O . ALA A 1 91 ? 6.641 2.705 1.105 1.00 96.88 91 ALA A O 1
ATOM 711 N N . GLU A 1 92 ? 7.184 4.813 0.583 1.00 96.94 92 GLU A N 1
ATOM 712 C CA . GLU A 1 92 ? 7.003 5.351 1.940 1.00 96.94 92 GLU A CA 1
ATOM 713 C C . GLU A 1 92 ? 5.559 5.177 2.426 1.00 96.94 92 GLU A C 1
ATOM 715 O O . GLU A 1 92 ? 5.347 4.734 3.550 1.00 96.94 92 GLU A O 1
ATOM 720 N N . GLY A 1 93 ? 4.560 5.436 1.575 1.00 95.88 93 GLY A N 1
ATOM 721 C CA . GLY A 1 93 ? 3.161 5.189 1.925 1.00 95.88 93 GLY A CA 1
ATOM 722 C C . GLY A 1 93 ? 2.904 3.730 2.310 1.00 95.88 93 GLY A C 1
ATOM 723 O O . GLY A 1 93 ? 2.254 3.460 3.321 1.00 95.88 93 GLY A O 1
ATOM 724 N N . LEU A 1 94 ? 3.429 2.776 1.532 1.00 96.12 94 LEU A N 1
ATOM 725 C CA . LEU A 1 94 ? 3.292 1.348 1.838 1.00 96.12 94 LEU A CA 1
ATOM 726 C C . LEU A 1 94 ? 4.004 0.974 3.146 1.00 96.12 94 LEU A C 1
ATOM 728 O O . LEU A 1 94 ? 3.438 0.249 3.958 1.00 96.12 94 LEU A O 1
ATOM 732 N N . LEU A 1 95 ? 5.205 1.510 3.383 1.00 98.12 95 LEU A N 1
ATOM 733 C CA . LEU A 1 95 ? 5.966 1.280 4.615 1.00 98.12 95 LEU A CA 1
ATOM 734 C C . LEU A 1 95 ? 5.302 1.900 5.853 1.00 98.12 95 LEU A C 1
ATOM 736 O O . LEU A 1 95 ? 5.410 1.344 6.943 1.00 98.12 95 LEU A O 1
ATOM 740 N N . ALA A 1 96 ? 4.589 3.018 5.700 1.00 98.19 96 ALA A N 1
ATOM 741 C CA . ALA A 1 96 ? 3.793 3.593 6.778 1.00 98.19 96 ALA A CA 1
ATOM 742 C C . ALA A 1 96 ? 2.622 2.673 7.149 1.00 98.19 96 ALA A C 1
ATOM 744 O O . ALA A 1 96 ? 2.418 2.390 8.326 1.00 98.19 96 ALA A O 1
ATOM 745 N N . MET A 1 97 ? 1.892 2.154 6.157 1.00 96.75 97 MET A N 1
ATOM 746 C CA . MET A 1 97 ? 0.803 1.195 6.386 1.00 96.75 97 MET A CA 1
ATOM 747 C C . MET A 1 97 ? 1.310 -0.098 7.041 1.00 96.75 97 MET A C 1
ATOM 749 O O . MET A 1 97 ? 0.707 -0.620 7.975 1.00 96.75 97 MET A O 1
ATOM 753 N N . ASP A 1 98 ? 2.448 -0.598 6.574 1.00 96.75 98 ASP A N 1
ATOM 754 C CA . ASP A 1 98 ? 3.163 -1.732 7.152 1.00 96.75 98 ASP A CA 1
ATOM 755 C C . ASP A 1 98 ? 3.538 -1.501 8.633 1.00 96.75 98 ASP A C 1
ATOM 757 O O . ASP A 1 98 ? 3.302 -2.357 9.487 1.00 96.75 98 ASP A O 1
ATOM 761 N N . ALA A 1 99 ? 4.048 -0.314 8.973 1.00 97.94 99 ALA A N 1
ATOM 762 C CA . ALA A 1 99 ? 4.338 0.064 10.355 1.00 97.94 99 ALA A CA 1
ATOM 763 C C . ALA A 1 99 ? 3.071 0.118 11.232 1.00 97.94 99 ALA A C 1
ATOM 765 O O . ALA A 1 99 ? 3.085 -0.416 12.342 1.00 97.94 99 ALA A O 1
ATOM 766 N N . VAL A 1 100 ? 1.954 0.664 10.728 1.00 97.81 100 VAL A N 1
ATOM 767 C CA . VAL A 1 100 ? 0.663 0.659 11.449 1.00 97.81 100 VAL A CA 1
ATOM 768 C C . VAL A 1 100 ? 0.182 -0.766 11.728 1.00 97.81 100 VAL A C 1
ATOM 770 O O . VAL A 1 100 ? -0.203 -1.071 12.858 1.00 97.81 100 VAL A O 1
ATOM 773 N N . GLN A 1 101 ? 0.238 -1.654 10.732 1.00 94.00 101 GLN A N 1
ATOM 774 C CA . GLN A 1 101 ? -0.215 -3.044 10.869 1.00 94.00 101 GLN A CA 1
ATOM 775 C C . GLN A 1 101 ? 0.642 -3.865 11.841 1.00 94.00 101 GLN A C 1
ATOM 777 O O . GLN A 1 101 ? 0.132 -4.773 12.491 1.00 94.00 101 GLN A O 1
ATOM 782 N N . ARG A 1 102 ? 1.923 -3.513 12.007 1.00 95.31 102 ARG A N 1
ATOM 783 C CA . ARG A 1 102 ? 2.806 -4.093 13.034 1.00 95.31 102 ARG A CA 1
ATOM 784 C C . ARG A 1 102 ? 2.758 -3.376 14.386 1.00 95.31 102 ARG A C 1
ATOM 786 O O . ARG A 1 102 ? 3.560 -3.694 15.260 1.00 95.31 102 ARG A O 1
ATOM 793 N N . ALA A 1 103 ? 1.852 -2.414 14.557 1.00 97.19 103 ALA A N 1
ATOM 794 C CA . ALA A 1 103 ? 1.761 -1.552 15.734 1.00 97.19 103 ALA A CA 1
ATOM 795 C C . ALA A 1 103 ? 3.044 -0.748 16.050 1.00 97.19 103 ALA A C 1
ATOM 797 O O . ALA A 1 103 ? 3.211 -0.250 17.164 1.00 97.19 103 ALA A O 1
ATOM 798 N N . ASP A 1 104 ? 3.924 -0.545 15.064 1.00 98.19 104 ASP A N 1
ATOM 799 C CA . ASP A 1 104 ? 5.049 0.391 15.148 1.00 98.19 104 ASP A CA 1
ATOM 800 C C . ASP A 1 104 ? 4.562 1.813 14.827 1.00 98.19 104 ASP A C 1
ATOM 802 O O . ASP A 1 104 ? 4.863 2.428 13.799 1.00 98.19 104 ASP A O 1
ATOM 806 N N . PHE A 1 105 ? 3.707 2.317 15.714 1.00 98.50 105 PHE A N 1
ATOM 807 C CA . PHE A 1 105 ? 3.061 3.616 15.565 1.00 98.50 105 PHE A CA 1
ATOM 808 C C . PHE A 1 105 ? 4.040 4.799 15.496 1.00 98.50 105 PHE A C 1
ATOM 810 O O . PHE A 1 105 ? 3.768 5.715 14.717 1.00 98.50 105 PHE A O 1
ATOM 817 N N . PRO A 1 106 ? 5.162 4.826 16.250 1.00 98.56 106 PRO A N 1
ATOM 818 C CA . PRO A 1 106 ? 6.158 5.884 16.104 1.00 98.56 106 PRO A CA 1
ATOM 819 C C . PRO A 1 106 ? 6.758 5.938 14.696 1.00 98.56 106 PRO A C 1
ATOM 821 O O . PRO A 1 106 ? 6.796 7.018 14.105 1.00 98.56 106 PRO A O 1
ATOM 824 N N . ALA A 1 107 ? 7.154 4.793 14.127 1.00 98.31 107 ALA A N 1
ATOM 825 C CA . ALA A 1 107 ? 7.701 4.754 12.772 1.00 98.31 107 ALA A CA 1
ATOM 826 C C . ALA A 1 107 ? 6.660 5.172 11.722 1.00 98.31 107 ALA A C 1
ATOM 828 O O . ALA A 1 107 ? 6.971 5.941 10.810 1.00 98.31 107 ALA A O 1
ATOM 829 N N . ALA A 1 108 ? 5.408 4.722 11.870 1.00 98.56 108 ALA A N 1
ATOM 830 C CA . ALA A 1 108 ? 4.316 5.141 10.994 1.00 98.56 108 ALA A CA 1
ATOM 831 C C . ALA A 1 108 ? 4.107 6.664 11.027 1.00 98.56 108 ALA A C 1
ATOM 833 O O . ALA A 1 108 ? 4.019 7.298 9.973 1.00 98.56 108 ALA A O 1
ATOM 834 N N . GLN A 1 109 ? 4.061 7.255 12.226 1.00 98.56 109 GLN A N 1
ATOM 835 C CA . GLN A 1 109 ? 3.873 8.695 12.406 1.00 98.56 109 GLN A CA 1
ATOM 836 C C . GLN A 1 109 ? 5.017 9.496 11.775 1.00 98.56 109 GLN A C 1
ATOM 838 O O . GLN A 1 109 ? 4.755 10.465 11.068 1.00 98.56 109 GLN A O 1
ATOM 843 N N . GLU A 1 110 ? 6.268 9.064 11.961 1.00 98.38 110 GLU A N 1
ATOM 844 C CA . GLU A 1 110 ? 7.436 9.731 11.376 1.00 98.38 110 GLU A CA 1
ATOM 845 C C . GLU A 1 110 ? 7.361 9.778 9.840 1.00 98.38 110 GLU A C 1
ATOM 847 O O . GLU A 1 110 ? 7.633 10.812 9.221 1.00 98.38 110 GLU A O 1
ATOM 852 N N . ILE A 1 111 ? 6.958 8.669 9.210 1.00 98.12 111 ILE A N 1
ATOM 853 C CA . ILE A 1 111 ? 6.780 8.610 7.756 1.00 98.12 111 ILE A CA 1
ATOM 854 C C . ILE A 1 111 ? 5.642 9.539 7.313 1.00 98.12 111 ILE A C 1
ATOM 856 O O . ILE A 1 111 ? 5.810 10.303 6.361 1.00 98.12 111 ILE A O 1
ATOM 860 N N . ILE A 1 112 ? 4.496 9.511 8.003 1.00 98.06 112 ILE A N 1
ATOM 861 C CA . ILE A 1 112 ? 3.338 10.358 7.680 1.00 98.06 112 ILE A CA 1
ATOM 862 C C . ILE A 1 112 ? 3.711 11.842 7.763 1.00 98.06 112 ILE A C 1
ATOM 864 O O . ILE A 1 112 ? 3.445 12.582 6.815 1.00 98.06 112 ILE A O 1
ATOM 868 N N . ASP A 1 113 ? 4.370 12.270 8.840 1.00 97.12 113 ASP A N 1
ATOM 869 C CA . ASP A 1 113 ? 4.765 13.669 9.044 1.00 97.12 113 ASP A CA 1
ATOM 870 C C . ASP A 1 113 ? 5.726 14.150 7.951 1.00 97.12 113 ASP A C 1
ATOM 872 O O . ASP A 1 113 ? 5.615 15.273 7.452 1.00 97.12 113 ASP A O 1
ATOM 876 N N . ARG A 1 114 ? 6.640 13.274 7.522 1.00 95.38 114 ARG A N 1
ATOM 877 C CA . ARG A 1 114 ? 7.590 13.563 6.447 1.00 95.38 114 ARG A CA 1
ATOM 878 C C . ARG A 1 114 ? 6.933 13.606 5.066 1.00 95.38 114 ARG A C 1
ATOM 880 O O . ARG A 1 114 ? 7.375 14.384 4.224 1.00 95.38 114 ARG A O 1
ATOM 887 N N . CYS A 1 115 ? 5.931 12.769 4.794 1.00 95.38 115 CYS A N 1
ATOM 888 C CA . CYS A 1 115 ? 5.453 12.520 3.429 1.00 95.38 115 CYS A CA 1
ATOM 889 C C . CYS A 1 115 ? 4.099 13.161 3.089 1.00 95.38 115 CYS A C 1
ATOM 891 O O . CYS A 1 115 ? 3.859 13.467 1.916 1.00 95.38 115 CYS A O 1
ATOM 893 N N . LEU A 1 116 ? 3.224 13.399 4.070 1.00 94.25 116 LEU A N 1
ATOM 894 C CA . LEU A 1 116 ? 1.845 13.818 3.813 1.00 94.25 116 LEU A CA 1
ATOM 895 C C . LEU A 1 116 ? 1.761 15.202 3.154 1.00 94.25 116 LEU A C 1
ATOM 897 O O . LEU A 1 116 ? 1.169 15.335 2.085 1.00 94.25 116 LEU A O 1
ATOM 901 N N . GLU A 1 117 ? 2.397 16.222 3.728 1.00 92.25 117 GLU A N 1
ATOM 902 C CA . GLU A 1 117 ? 2.388 17.578 3.157 1.00 92.25 117 GLU A CA 1
ATOM 903 C C . GLU A 1 117 ? 3.111 17.660 1.795 1.00 92.25 117 GLU A C 1
ATOM 905 O O . GLU A 1 117 ? 2.558 18.239 0.851 1.00 92.25 117 GLU A O 1
ATOM 910 N N . PRO A 1 118 ? 4.300 17.046 1.603 1.00 92.38 118 PRO A N 1
ATOM 911 C CA . PRO A 1 118 ? 4.929 16.995 0.283 1.00 92.38 118 PRO A CA 1
ATOM 912 C C . PRO A 1 118 ? 4.072 16.328 -0.798 1.00 92.38 118 PRO A C 1
ATOM 914 O O . PRO A 1 118 ? 4.081 16.795 -1.937 1.00 92.38 118 PRO A O 1
ATOM 917 N N . SER A 1 119 ? 3.314 15.276 -0.468 1.00 90.94 119 SER A N 1
ATOM 918 C CA . SER A 1 119 ? 2.454 14.593 -1.448 1.00 90.94 119 SER A CA 1
ATOM 919 C C . SER A 1 119 ? 1.357 15.508 -2.014 1.00 90.94 119 SER A C 1
ATOM 921 O O . SER A 1 119 ? 1.122 15.500 -3.225 1.00 90.94 119 SER A O 1
ATOM 923 N N . ALA A 1 120 ? 0.772 16.378 -1.180 1.00 90.56 120 ALA A N 1
ATOM 924 C CA . ALA A 1 120 ? -0.190 17.390 -1.618 1.00 90.56 120 ALA A CA 1
ATOM 925 C C . ALA A 1 120 ? 0.462 18.433 -2.540 1.00 90.56 120 ALA A C 1
ATOM 927 O O . ALA A 1 120 ? -0.049 18.734 -3.620 1.00 90.56 120 ALA A O 1
ATOM 928 N N . ARG A 1 121 ? 1.634 18.956 -2.150 1.00 90.88 121 ARG A N 1
ATOM 929 C CA . ARG A 1 121 ? 2.362 19.983 -2.923 1.00 90.88 121 ARG A CA 1
ATOM 930 C C . ARG A 1 121 ? 2.778 19.497 -4.308 1.00 90.88 121 ARG A C 1
ATOM 932 O O . ARG A 1 121 ? 2.756 20.269 -5.261 1.00 90.88 121 ARG A O 1
ATOM 939 N N . MET A 1 122 ? 3.126 18.218 -4.422 1.00 87.69 122 MET A N 1
ATOM 940 C CA . MET A 1 122 ? 3.505 17.585 -5.687 1.00 87.69 122 MET A CA 1
ATOM 941 C C . MET A 1 122 ? 2.315 17.249 -6.595 1.00 87.69 122 MET A C 1
ATOM 943 O O . MET A 1 122 ? 2.529 16.741 -7.693 1.00 87.69 122 MET A O 1
ATOM 947 N N . ARG A 1 123 ? 1.072 17.507 -6.158 1.00 86.25 123 ARG A N 1
ATOM 948 C CA . ARG A 1 123 ? -0.163 17.107 -6.857 1.00 86.25 123 ARG A CA 1
ATOM 949 C C . ARG A 1 123 ? -0.224 15.603 -7.156 1.00 86.25 123 ARG A C 1
ATOM 951 O O . ARG A 1 123 ? -0.880 15.176 -8.104 1.00 86.25 123 ARG A O 1
ATOM 958 N N . ASN A 1 124 ? 0.432 14.790 -6.327 1.00 85.88 124 ASN A N 1
ATOM 959 C CA . ASN A 1 124 ? 0.311 13.338 -6.366 1.00 85.88 124 ASN A CA 1
ATOM 960 C C . ASN A 1 124 ? -0.968 12.936 -5.618 1.00 85.88 124 ASN A C 1
ATOM 962 O O . ASN A 1 124 ? -0.909 12.504 -4.468 1.00 85.88 124 ASN A O 1
ATOM 966 N N . LEU A 1 125 ? -2.128 13.133 -6.251 1.00 87.44 125 LEU A N 1
ATOM 967 C CA . LEU A 1 125 ? -3.436 12.955 -5.607 1.00 87.44 125 LEU A CA 1
ATOM 968 C C . LEU A 1 125 ? -3.622 11.537 -5.051 1.00 87.44 125 LEU A C 1
ATOM 970 O O . LEU A 1 125 ? -4.035 11.377 -3.904 1.00 87.44 125 LEU A O 1
ATOM 974 N N . GLY A 1 126 ? -3.242 10.514 -5.823 1.00 86.25 126 GLY A N 1
ATOM 975 C CA . GLY A 1 126 ? -3.331 9.117 -5.389 1.00 86.25 126 GLY A CA 1
ATOM 976 C C . GLY A 1 126 ? -2.456 8.823 -4.168 1.00 86.25 126 GLY A C 1
ATOM 977 O O . GLY A 1 126 ? -2.940 8.271 -3.180 1.00 86.25 126 GLY A O 1
ATOM 978 N N . GLY A 1 127 ? -1.187 9.248 -4.195 1.00 89.12 127 GLY A N 1
ATOM 979 C CA . GLY A 1 127 ? -0.278 9.087 -3.056 1.00 89.12 127 GLY A CA 1
ATOM 980 C C . GLY A 1 127 ? -0.720 9.880 -1.824 1.00 89.12 127 GLY A C 1
ATOM 981 O O . GLY A 1 127 ? -0.636 9.377 -0.705 1.00 89.12 127 GLY A O 1
ATOM 982 N N . HIS A 1 128 ? -1.250 11.089 -2.025 1.00 92.88 128 HIS A N 1
ATOM 983 C CA . HIS A 1 128 ? -1.763 11.928 -0.946 1.00 92.88 128 HIS A CA 1
ATOM 984 C C . HIS A 1 128 ? -2.970 11.295 -0.251 1.00 92.88 128 HIS A C 1
ATOM 986 O O . HIS A 1 128 ? -2.979 11.167 0.973 1.00 92.88 128 HIS A O 1
ATOM 992 N N . ARG A 1 129 ? -3.956 10.828 -1.027 1.00 92.62 129 ARG A N 1
ATOM 993 C CA . ARG A 1 129 ? -5.124 10.109 -0.501 1.00 92.62 129 ARG A CA 1
ATOM 994 C C . ARG A 1 129 ? -4.719 8.858 0.264 1.00 92.62 129 ARG A C 1
ATOM 996 O O . ARG A 1 129 ? -5.225 8.625 1.357 1.00 92.62 129 ARG A O 1
ATOM 1003 N N . TYR A 1 130 ? -3.773 8.085 -0.263 1.00 93.38 130 TYR A N 1
ATOM 1004 C CA . TYR A 1 130 ? -3.288 6.902 0.437 1.00 93.38 130 TYR A CA 1
ATOM 1005 C C . TYR A 1 130 ? -2.646 7.256 1.789 1.00 93.38 130 TYR A C 1
ATOM 1007 O O . TYR A 1 130 ? -2.975 6.636 2.794 1.00 93.38 130 TYR A O 1
ATOM 1015 N N . LEU A 1 131 ? -1.812 8.300 1.860 1.00 95.62 131 LEU A N 1
ATOM 1016 C CA . LEU A 1 131 ? -1.211 8.759 3.121 1.00 95.62 131 LEU A CA 1
ATOM 1017 C C . LEU A 1 131 ? -2.241 9.311 4.123 1.00 95.62 131 LEU A C 1
ATOM 1019 O O . LEU A 1 131 ? -2.098 9.073 5.322 1.00 95.62 131 LEU A O 1
ATOM 1023 N N . LEU A 1 132 ? -3.286 10.010 3.661 1.00 96.56 132 LEU A N 1
ATOM 1024 C CA . LEU A 1 132 ? -4.406 10.428 4.518 1.00 96.56 132 LEU A CA 1
ATOM 1025 C C . LEU A 1 132 ? -5.123 9.221 5.122 1.00 96.56 132 LEU A C 1
ATOM 1027 O O . LEU A 1 132 ? -5.437 9.219 6.313 1.00 96.56 132 LEU A O 1
ATOM 1031 N N . LEU A 1 133 ? -5.332 8.181 4.317 1.00 96.12 133 LEU A N 1
ATOM 1032 C CA . LEU A 1 133 ? -5.924 6.941 4.785 1.00 96.12 133 LEU A CA 1
ATOM 1033 C C . LEU A 1 133 ? -5.023 6.233 5.799 1.00 96.12 133 LEU A C 1
ATOM 1035 O O . LEU A 1 133 ? -5.515 5.872 6.859 1.00 96.12 133 LEU A O 1
ATOM 1039 N N . VAL A 1 134 ? -3.712 6.126 5.548 1.00 97.69 134 VAL A N 1
ATOM 1040 C CA . VAL A 1 134 ? -2.764 5.554 6.524 1.00 97.69 134 VAL A CA 1
ATOM 1041 C C . VAL A 1 134 ? -2.789 6.334 7.844 1.00 97.69 134 VAL A C 1
ATOM 1043 O O . VAL A 1 134 ? -2.771 5.734 8.917 1.00 97.69 134 VAL A O 1
ATOM 1046 N N . ALA A 1 135 ? -2.889 7.666 7.797 1.00 98.44 135 ALA A N 1
ATOM 1047 C CA . ALA A 1 135 ? -3.024 8.492 8.996 1.00 98.44 135 ALA A CA 1
ATOM 1048 C C . ALA A 1 135 ? -4.350 8.248 9.741 1.00 98.44 135 ALA A C 1
ATOM 1050 O O . ALA A 1 135 ? -4.381 8.279 10.975 1.00 98.44 135 ALA A O 1
ATOM 1051 N N . ALA A 1 136 ? -5.440 7.982 9.014 1.00 98.44 136 ALA A N 1
ATOM 1052 C CA . ALA A 1 136 ? -6.702 7.552 9.606 1.00 98.44 136 ALA A CA 1
ATOM 1053 C C . ALA A 1 136 ? -6.572 6.166 10.258 1.00 98.44 136 ALA A C 1
ATOM 1055 O O . ALA A 1 136 ? -6.996 6.003 11.400 1.00 98.44 136 ALA A O 1
ATOM 1056 N N . THR A 1 137 ? -5.926 5.209 9.585 1.00 98.50 137 THR A N 1
ATOM 1057 C CA . THR A 1 137 ? -5.670 3.855 10.098 1.00 98.50 137 THR A CA 1
ATOM 1058 C C . THR A 1 137 ? -4.810 3.893 11.359 1.00 98.50 137 THR A C 1
ATOM 1060 O O . THR A 1 137 ? -5.147 3.257 12.352 1.00 98.50 137 THR A O 1
ATOM 1063 N N . LEU A 1 138 ? -3.754 4.714 11.384 1.00 98.75 138 LEU A N 1
ATOM 1064 C CA . LEU A 1 138 ? -2.930 4.934 12.574 1.00 98.75 138 LEU A CA 1
ATOM 1065 C C . LEU A 1 138 ? -3.776 5.411 13.764 1.00 98.75 138 LEU A C 1
ATOM 1067 O O . LEU A 1 138 ? -3.680 4.864 14.860 1.00 98.75 138 LEU A O 1
ATOM 1071 N N . ALA A 1 139 ? -4.632 6.413 13.552 1.00 98.69 139 ALA A N 1
ATOM 1072 C CA . ALA A 1 139 ? -5.515 6.915 14.599 1.00 98.69 139 ALA A CA 1
ATOM 1073 C C . ALA A 1 139 ? -6.548 5.867 15.045 1.00 98.69 139 ALA A C 1
ATOM 1075 O O . ALA A 1 139 ? -6.792 5.730 16.245 1.00 98.69 139 ALA A O 1
ATOM 1076 N N . ALA A 1 140 ? -7.123 5.117 14.103 1.00 98.50 140 ALA A N 1
ATOM 1077 C CA . ALA A 1 140 ? -8.066 4.036 14.370 1.00 98.50 140 ALA A CA 1
ATOM 1078 C C . ALA A 1 140 ? -7.443 2.942 15.241 1.00 98.50 140 ALA A C 1
ATOM 1080 O O . ALA A 1 140 ? -8.010 2.586 16.269 1.00 98.50 140 ALA A O 1
ATOM 1081 N N . HIS A 1 141 ? -6.240 2.483 14.891 1.00 98.44 141 HIS A N 1
ATOM 1082 C CA . HIS A 1 141 ? -5.505 1.439 15.609 1.00 98.44 141 HIS A CA 1
ATOM 1083 C C . HIS A 1 141 ? -5.027 1.876 17.006 1.00 98.44 141 HIS A C 1
ATOM 1085 O O . HIS A 1 141 ? -4.579 1.050 17.798 1.00 98.44 141 HIS A O 1
ATOM 1091 N N . GLN A 1 142 ? -5.147 3.167 17.330 1.00 97.94 142 GLN A N 1
ATOM 1092 C CA . GLN A 1 142 ? -4.894 3.735 18.655 1.00 97.94 142 GLN A CA 1
ATOM 1093 C C . GLN A 1 142 ? -6.184 4.130 19.400 1.00 97.94 142 GLN A C 1
ATOM 1095 O O . GLN A 1 142 ? -6.104 4.811 20.424 1.00 97.94 142 GLN A O 1
ATOM 1100 N N . GLY A 1 143 ? -7.368 3.779 18.881 1.00 96.94 143 GLY A N 1
ATOM 1101 C CA . GLY A 1 143 ? -8.665 4.134 19.475 1.00 96.94 143 GLY A CA 1
ATOM 1102 C C . GLY A 1 143 ? -8.981 5.635 19.433 1.00 96.94 143 GLY A C 1
ATOM 1103 O O . GLY A 1 143 ? -9.773 6.146 20.221 1.00 96.94 143 GLY A O 1
ATOM 1104 N N . ARG A 1 144 ? -8.338 6.400 18.543 1.00 98.19 144 ARG A N 1
ATOM 1105 C CA . ARG A 1 144 ? -8.473 7.863 18.463 1.00 98.19 144 ARG A CA 1
ATOM 1106 C C . ARG A 1 144 ? -9.523 8.267 17.430 1.00 98.19 144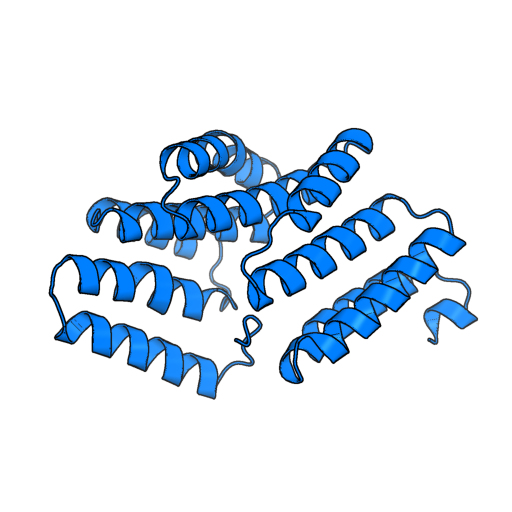 ARG A C 1
ATOM 1108 O O . ARG A 1 144 ? -9.205 8.957 16.458 1.00 98.19 144 ARG A O 1
ATOM 1115 N N . ARG A 1 145 ? -10.793 7.918 17.659 1.00 98.06 145 ARG A N 1
ATOM 1116 C CA . ARG A 1 145 ? -11.904 8.154 16.713 1.00 98.06 145 ARG A CA 1
ATOM 1117 C C . ARG A 1 145 ? -11.968 9.565 16.137 1.00 98.06 145 ARG A C 1
ATOM 1119 O O . ARG A 1 145 ? -12.006 9.746 14.927 1.00 98.06 145 ARG A O 1
ATOM 1126 N N . ARG A 1 146 ? -11.910 10.595 16.987 1.00 98.31 146 ARG A N 1
ATOM 1127 C CA . ARG A 1 146 ? -11.946 11.999 16.524 1.00 98.31 146 ARG A CA 1
ATOM 1128 C C . ARG A 1 146 ? -10.770 12.362 15.616 1.00 98.31 146 ARG A C 1
ATOM 1130 O O . ARG A 1 146 ? -10.875 13.270 14.799 1.00 98.31 146 ARG A O 1
ATOM 1137 N N . GLN A 1 147 ? -9.610 11.733 15.796 1.00 98.44 147 GLN A N 1
ATOM 1138 C CA . GLN A 1 147 ? -8.467 11.947 14.913 1.00 98.44 147 GLN A CA 1
ATOM 1139 C C . GLN A 1 147 ? -8.641 11.178 13.603 1.00 98.44 147 GLN A C 1
ATOM 1141 O O . GLN A 1 147 ? -8.386 11.766 12.556 1.00 98.44 147 GLN A O 1
ATOM 1146 N N . MET A 1 148 ? -9.132 9.938 13.664 1.00 98.44 148 MET A N 1
ATOM 1147 C CA . MET A 1 148 ? -9.462 9.125 12.493 1.00 98.44 148 MET A CA 1
ATOM 1148 C C . MET A 1 148 ? -10.458 9.850 11.579 1.00 98.44 148 MET A C 1
ATOM 1150 O O . MET A 1 148 ? -10.127 10.125 10.430 1.00 98.44 148 MET A O 1
ATOM 1154 N N . GLU A 1 149 ? -11.619 10.261 12.098 1.00 97.81 149 GLU A N 1
ATOM 1155 C CA . GLU A 1 149 ? -12.661 10.936 11.303 1.00 97.81 149 GLU A CA 1
ATOM 1156 C C . GLU A 1 149 ? -12.167 12.243 10.668 1.00 97.81 149 GLU A C 1
ATOM 1158 O O . GLU A 1 149 ? -12.534 12.574 9.545 1.00 97.81 149 GLU A O 1
ATOM 1163 N N . ARG A 1 150 ? -11.268 12.980 11.338 1.00 97.94 150 ARG A N 1
ATOM 1164 C CA . ARG A 1 150 ? -10.647 14.176 10.745 1.00 97.94 150 ARG A CA 1
ATOM 1165 C C . ARG A 1 150 ? -9.786 13.843 9.529 1.00 97.94 150 ARG A C 1
ATOM 1167 O O . ARG A 1 150 ? -9.776 14.622 8.583 1.00 97.94 150 ARG A O 1
ATOM 1174 N N . GLN A 1 151 ? -9.045 12.735 9.554 1.00 97.56 151 GLN A N 1
ATOM 1175 C CA . GLN A 1 151 ? -8.255 12.324 8.391 1.00 97.56 151 GLN A CA 1
ATOM 1176 C C . GLN A 1 151 ? -9.143 11.765 7.277 1.00 97.56 151 GLN A C 1
ATOM 1178 O O . GLN A 1 151 ? -8.881 12.065 6.117 1.00 97.56 151 GLN A O 1
ATOM 1183 N N . LEU A 1 152 ? -10.221 11.046 7.614 1.00 95.69 152 LEU A N 1
ATOM 1184 C CA . LEU A 1 152 ? -11.204 10.582 6.627 1.00 95.69 152 LEU A CA 1
ATOM 1185 C C . LEU A 1 152 ? -11.926 11.749 5.940 1.00 95.69 152 LEU A C 1
ATOM 1187 O O . LEU A 1 152 ? -12.053 11.753 4.724 1.00 95.69 152 LEU A O 1
ATOM 1191 N N . LEU A 1 153 ? -12.276 12.806 6.675 1.00 95.44 153 LEU A N 1
ATOM 1192 C CA . LEU A 1 153 ? -12.835 14.015 6.067 1.00 95.44 153 LEU A CA 1
ATOM 1193 C C . LEU A 1 153 ? -11.856 14.675 5.081 1.00 95.44 153 LEU A C 1
ATOM 1195 O O . LEU A 1 153 ? -12.252 15.110 4.004 1.00 95.44 153 LEU A O 1
ATOM 1199 N N . ARG A 1 154 ? -10.565 14.750 5.435 1.00 94.81 154 ARG A N 1
ATOM 1200 C CA . ARG A 1 154 ? -9.524 15.259 4.523 1.00 94.81 154 ARG A CA 1
ATOM 1201 C C . ARG A 1 154 ? -9.351 14.352 3.308 1.00 94.81 154 ARG A C 1
ATOM 1203 O O . ARG A 1 154 ? -9.084 14.855 2.223 1.00 94.81 154 ARG A O 1
ATOM 1210 N N . PHE A 1 155 ? -9.469 13.038 3.499 1.00 93.50 155 PHE A N 1
ATOM 1211 C CA . PHE A 1 155 ? -9.436 12.057 2.421 1.00 93.50 155 PHE A CA 1
ATOM 1212 C C . PHE A 1 155 ? -10.571 12.325 1.433 1.00 93.50 155 PHE A C 1
ATOM 1214 O O . PHE A 1 155 ? -10.281 12.528 0.260 1.00 93.50 155 PHE A O 1
ATOM 1221 N N . ASP A 1 156 ? -11.811 12.450 1.908 1.00 90.88 156 ASP A N 1
ATOM 1222 C CA . ASP A 1 156 ? -12.979 12.734 1.064 1.00 90.88 156 ASP A CA 1
ATOM 1223 C C . ASP A 1 156 ? -12.834 14.065 0.304 1.00 90.88 156 ASP A C 1
ATOM 1225 O O . ASP A 1 156 ? -13.158 14.154 -0.874 1.00 90.88 156 ASP A O 1
ATOM 1229 N N . GLN A 1 157 ? -12.263 15.093 0.938 1.00 90.81 157 GLN A N 1
ATOM 1230 C CA . GLN A 1 157 ? -12.025 16.400 0.306 1.00 90.81 157 GLN A CA 1
ATOM 1231 C C . GLN A 1 157 ? -10.914 16.398 -0.755 1.00 90.81 157 GLN A C 1
ATOM 1233 O O . GLN A 1 157 ? -10.838 17.327 -1.559 1.00 90.81 157 GLN A O 1
ATOM 1238 N N . ALA A 1 158 ? -10.019 15.407 -0.745 1.00 86.69 158 ALA A N 1
ATOM 1239 C CA . ALA A 1 158 ? -8.870 15.379 -1.645 1.00 86.69 158 ALA A CA 1
ATOM 1240 C C . ALA A 1 158 ? -9.220 14.906 -3.070 1.00 86.69 158 ALA A C 1
ATOM 1242 O O . ALA A 1 158 ? -8.411 15.121 -3.971 1.00 86.69 158 ALA A O 1
ATOM 1243 N N . ASP A 1 159 ? -10.371 14.244 -3.259 1.00 77.25 159 ASP A N 1
ATOM 1244 C CA . ASP A 1 159 ? -10.966 13.851 -4.552 1.00 77.25 159 ASP A CA 1
ATOM 1245 C C . ASP A 1 159 ? -12.362 13.226 -4.321 1.00 77.25 159 ASP A C 1
ATOM 1247 O O . ASP A 1 159 ? -12.549 12.465 -3.370 1.00 77.25 159 ASP A O 1
ATOM 1251 N N . GLU A 1 160 ? -13.322 13.487 -5.206 1.00 62.47 160 GLU A N 1
ATOM 1252 C CA . GLU A 1 160 ? -14.689 12.941 -5.124 1.00 62.47 160 GLU A CA 1
ATOM 1253 C C . GLU A 1 160 ? -14.841 11.591 -5.853 1.00 62.47 160 GLU A C 1
ATOM 1255 O O . GLU A 1 160 ? -15.907 10.974 -5.814 1.00 62.47 160 GLU A O 1
ATOM 1260 N N . SER A 1 161 ? -13.789 11.105 -6.524 1.00 65.81 161 SER A N 1
ATOM 1261 C CA . SER A 1 161 ? -13.841 9.831 -7.244 1.00 65.81 161 SER A CA 1
ATOM 1262 C C . SER A 1 161 ? -14.015 8.623 -6.307 1.00 65.81 161 SER A C 1
ATOM 1264 O O . SER A 1 161 ? -13.382 8.514 -5.250 1.00 65.81 161 SER A O 1
ATOM 1266 N N . THR A 1 162 ? -14.870 7.673 -6.713 1.00 61.03 162 THR A N 1
ATOM 1267 C CA . THR A 1 162 ? -15.004 6.376 -6.037 1.00 61.03 162 THR A CA 1
ATOM 1268 C C . THR A 1 162 ? -13.638 5.704 -5.987 1.00 61.03 162 THR A C 1
ATOM 1270 O O . THR A 1 162 ? -13.014 5.439 -7.014 1.00 61.03 162 THR A O 1
ATOM 1273 N N . SER A 1 163 ? -13.151 5.455 -4.774 1.00 74.50 163 SER A N 1
ATOM 1274 C CA . SER A 1 163 ? -11.781 5.009 -4.559 1.00 74.50 163 SER A CA 1
ATOM 1275 C C . SER A 1 163 ? -11.734 3.517 -4.264 1.00 74.50 163 SER A C 1
ATOM 1277 O O . SER A 1 163 ? -12.445 3.043 -3.383 1.00 74.50 163 SER A O 1
ATOM 1279 N N . PHE A 1 164 ? -10.803 2.793 -4.892 1.00 78.44 164 PHE A N 1
ATOM 1280 C CA . PHE A 1 164 ? -10.471 1.405 -4.526 1.00 78.44 164 PHE A CA 1
ATOM 1281 C C . PHE A 1 164 ? -10.055 1.245 -3.056 1.00 78.44 164 PHE A C 1
ATOM 1283 O O . PHE A 1 164 ? -9.940 0.135 -2.561 1.00 78.44 164 PHE A O 1
ATOM 1290 N N . LEU A 1 165 ? -9.819 2.353 -2.353 1.00 87.06 165 LEU A N 1
ATOM 1291 C CA . LEU A 1 165 ? -9.451 2.404 -0.946 1.00 87.06 165 LEU A CA 1
ATOM 1292 C C . LEU A 1 165 ? -10.640 2.269 0.023 1.00 87.06 165 LEU A C 1
ATOM 1294 O O . LEU A 1 165 ? -10.419 2.224 1.233 1.00 87.06 165 LEU A O 1
ATOM 1298 N N . MET A 1 166 ? -11.882 2.202 -0.471 1.00 89.25 166 MET A N 1
ATOM 1299 C CA . MET A 1 166 ? -13.074 2.074 0.377 1.00 89.25 166 MET A CA 1
ATOM 1300 C C . MET A 1 166 ? -13.036 0.868 1.333 1.00 89.25 166 MET A C 1
ATOM 1302 O O . MET A 1 166 ? -13.306 1.077 2.517 1.00 89.25 166 MET A O 1
ATOM 1306 N N . PRO A 1 167 ? -12.631 -0.350 0.914 1.00 88.12 167 PRO A N 1
ATOM 1307 C CA . PRO A 1 167 ? -12.506 -1.481 1.836 1.00 88.12 167 PRO A CA 1
ATOM 1308 C C . PRO A 1 167 ? -11.516 -1.225 2.978 1.00 88.12 167 PRO A C 1
ATOM 1310 O O . PRO A 1 167 ? -11.774 -1.579 4.126 1.00 88.12 167 PRO A O 1
ATOM 1313 N N . VAL A 1 168 ? -10.408 -0.533 2.697 1.00 89.31 168 VAL A N 1
ATOM 1314 C CA . VAL A 1 168 ? -9.405 -0.167 3.709 1.00 89.31 168 VAL A CA 1
ATOM 1315 C C . VAL A 1 168 ? -9.973 0.856 4.699 1.00 89.31 168 VAL A C 1
ATOM 1317 O O . VAL A 1 168 ? -9.758 0.728 5.903 1.00 89.31 168 VAL A O 1
ATOM 1320 N N . LEU A 1 169 ? -10.737 1.843 4.221 1.00 94.31 169 LEU A N 1
ATOM 1321 C CA . LEU A 1 169 ? -11.419 2.825 5.071 1.00 94.31 169 LEU A CA 1
ATOM 1322 C C . LEU A 1 169 ? -12.436 2.156 6.002 1.00 94.31 169 LEU A C 1
ATOM 1324 O O . LEU A 1 169 ? -12.435 2.409 7.209 1.00 94.31 169 LEU A O 1
ATOM 1328 N N . LEU A 1 170 ? -13.301 1.306 5.457 1.00 94.81 170 LEU A N 1
ATOM 1329 C CA . LEU A 1 170 ? -14.359 0.655 6.226 1.00 94.81 170 LEU A CA 1
ATOM 1330 C C . LEU A 1 170 ? -13.774 -0.375 7.202 1.00 94.81 170 LEU A C 1
ATOM 1332 O O . LEU A 1 170 ? -14.091 -0.347 8.389 1.00 94.81 170 LEU A O 1
ATOM 1336 N N . GLY A 1 171 ? -12.856 -1.225 6.735 1.00 94.38 171 GLY A N 1
ATOM 1337 C CA . GLY A 1 171 ? -12.242 -2.288 7.528 1.00 94.38 171 GLY A CA 1
ATOM 1338 C C . GLY A 1 171 ? -11.164 -1.796 8.497 1.00 94.38 171 GLY A C 1
ATOM 1339 O O . GLY A 1 171 ? -11.324 -1.893 9.715 1.00 94.38 171 GLY A O 1
ATOM 1340 N N . LEU A 1 172 ? -10.054 -1.264 7.976 1.00 95.31 172 LEU A N 1
ATOM 1341 C CA . LEU A 1 172 ? -8.880 -0.928 8.796 1.00 95.31 172 LEU A CA 1
ATOM 1342 C C . LEU A 1 172 ? -9.041 0.379 9.584 1.00 95.31 172 LEU A C 1
ATOM 1344 O O . LEU A 1 172 ? -8.353 0.573 10.583 1.00 95.31 172 LEU A O 1
ATOM 1348 N N . CYS A 1 173 ? -9.945 1.277 9.184 1.00 97.75 173 CYS A N 1
ATOM 1349 C CA . CYS A 1 173 ? -10.230 2.474 9.977 1.00 97.75 173 CYS A CA 1
ATOM 1350 C C . CYS A 1 173 ? -11.478 2.284 10.845 1.00 97.75 173 CYS A C 1
ATOM 1352 O O . CYS A 1 173 ? -11.377 2.140 12.064 1.00 97.75 173 CYS A O 1
ATOM 1354 N N . ARG A 1 174 ? -12.672 2.301 10.243 1.00 97.75 174 ARG A N 1
ATOM 1355 C CA . ARG A 1 174 ? -13.918 2.431 11.013 1.00 97.75 174 ARG A CA 1
ATOM 1356 C C . ARG A 1 174 ? -14.247 1.191 11.835 1.00 97.75 174 ARG A C 1
ATOM 1358 O O . ARG A 1 174 ? -14.466 1.329 13.042 1.00 97.75 174 ARG A O 1
ATOM 1365 N N . ALA A 1 175 ? -14.222 0.009 11.217 1.00 98.06 175 ALA A N 1
ATOM 1366 C CA . ALA A 1 175 ? -14.483 -1.247 11.908 1.00 98.06 175 ALA A CA 1
ATOM 1367 C C . ALA A 1 175 ? -13.430 -1.512 12.991 1.00 98.06 175 ALA A C 1
ATOM 1369 O O . ALA A 1 175 ? -13.794 -1.785 14.132 1.00 98.06 175 ALA A O 1
ATOM 1370 N N . PHE A 1 176 ? -12.136 -1.349 12.682 1.00 97.94 176 PHE A N 1
ATOM 1371 C CA . PHE A 1 176 ? -11.064 -1.538 13.667 1.00 97.94 176 PHE A CA 1
ATOM 1372 C C . PHE A 1 176 ? -11.206 -0.604 14.878 1.00 97.94 176 PHE A C 1
ATOM 1374 O O . PHE A 1 176 ? -11.110 -1.045 16.022 1.00 97.94 176 PHE A O 1
ATOM 1381 N N . CYS A 1 177 ? -11.494 0.682 14.652 1.00 98.38 177 CYS A N 1
ATOM 1382 C CA . CYS A 1 177 ? -11.707 1.628 15.746 1.00 98.38 177 CYS A CA 1
ATOM 1383 C C . CYS A 1 177 ? -12.935 1.250 16.592 1.00 98.38 177 CYS A C 1
ATOM 1385 O O . CYS A 1 177 ? -12.898 1.391 17.810 1.00 98.38 177 CYS A O 1
ATOM 1387 N N . ALA A 1 178 ? -14.017 0.767 15.968 1.00 98.06 178 ALA A N 1
ATOM 1388 C CA . ALA A 1 178 ? -15.204 0.298 16.686 1.00 98.06 178 ALA A CA 1
ATOM 1389 C C . ALA A 1 178 ? -14.913 -0.957 17.528 1.00 98.06 178 ALA A C 1
ATOM 1391 O O . ALA A 1 178 ? -15.383 -1.054 18.658 1.00 98.06 178 ALA A O 1
ATOM 1392 N N . LEU A 1 179 ? -14.076 -1.875 17.026 1.00 97.69 179 LEU A N 1
ATOM 1393 C CA . LEU A 1 179 ? -13.622 -3.043 17.786 1.00 97.69 179 LEU A CA 1
ATOM 1394 C C . LEU A 1 179 ? -12.842 -2.643 19.046 1.00 97.69 179 LEU A C 1
ATOM 1396 O O . LEU A 1 179 ? -13.090 -3.212 20.106 1.00 97.69 179 LEU A O 1
ATOM 1400 N N . LEU A 1 180 ? -11.940 -1.658 18.956 1.00 97.50 180 LEU A N 1
ATOM 1401 C CA . LEU A 1 180 ? -11.193 -1.157 20.120 1.00 97.50 180 LEU A CA 1
ATOM 1402 C C . LEU A 1 180 ? -12.073 -0.440 21.154 1.00 97.50 180 LEU A C 1
ATOM 1404 O O . LEU A 1 180 ? -11.709 -0.378 22.324 1.00 97.50 180 LEU A O 1
ATOM 1408 N N . GLU A 1 181 ? -13.205 0.115 20.727 1.00 97.56 181 GLU A N 1
ATOM 1409 C CA . GLU A 1 181 ? -14.190 0.770 21.596 1.00 97.56 181 GLU A CA 1
ATOM 1410 C C . GLU A 1 181 ? -15.259 -0.199 22.130 1.00 97.56 181 GLU A C 1
ATOM 1412 O O . GLU A 1 181 ? -16.182 0.232 22.815 1.00 97.56 181 GLU A O 1
ATOM 1417 N N . GLU A 1 182 ? -15.148 -1.493 21.810 1.00 97.69 182 GLU A N 1
ATOM 1418 C CA . GLU A 1 182 ? -16.129 -2.536 22.137 1.00 97.69 182 GLU A CA 1
ATOM 1419 C C . GLU A 1 182 ? -17.533 -2.293 21.538 1.00 97.69 182 GLU A C 1
ATOM 1421 O O . GLU A 1 182 ? -18.513 -2.940 21.919 1.00 97.69 182 GLU A O 1
ATOM 1426 N N . ASP A 1 183 ? -17.641 -1.430 20.521 1.00 97.94 183 ASP A N 1
ATOM 1427 C CA . ASP A 1 183 ? -18.871 -1.218 19.756 1.00 97.94 183 ASP A CA 1
ATOM 1428 C C . ASP A 1 183 ? -19.017 -2.293 18.671 1.00 97.94 183 ASP A C 1
ATOM 1430 O O . ASP A 1 183 ? -18.756 -2.102 17.477 1.00 97.94 183 ASP A O 1
ATOM 1434 N N . ARG A 1 184 ? -19.444 -3.479 19.111 1.00 97.75 184 ARG A N 1
ATOM 1435 C CA . ARG A 1 184 ? -19.671 -4.635 18.235 1.00 97.75 184 ARG A CA 1
ATOM 1436 C C . ARG A 1 184 ? -20.686 -4.343 17.126 1.00 97.75 184 ARG A C 1
ATOM 1438 O O . ARG A 1 184 ? -20.548 -4.887 16.032 1.00 97.75 184 ARG A O 1
ATOM 1445 N N . ALA A 1 185 ? -21.719 -3.550 17.411 1.00 98.25 185 ALA A N 1
ATOM 1446 C CA . ALA A 1 185 ? -22.773 -3.267 16.444 1.00 98.25 185 ALA A CA 1
ATOM 1447 C C . ALA A 1 185 ? -22.221 -2.440 15.279 1.00 98.25 185 ALA A C 1
ATOM 1449 O O . ALA A 1 185 ? -22.402 -2.823 14.121 1.00 98.25 185 ALA A O 1
ATOM 1450 N N . GLN A 1 186 ? -21.474 -1.376 15.586 1.00 97.12 186 GLN A N 1
ATOM 1451 C CA . GLN A 1 186 ? -20.827 -0.560 14.566 1.00 97.12 186 GLN A CA 1
ATOM 1452 C C . GLN A 1 186 ? -19.764 -1.354 13.802 1.00 97.12 186 GLN A C 1
ATOM 1454 O O . GLN A 1 186 ? -19.732 -1.297 12.576 1.00 97.12 186 GLN A O 1
ATOM 1459 N N . ALA A 1 187 ? -18.933 -2.143 14.490 1.00 97.81 187 ALA A N 1
ATOM 1460 C CA . ALA A 1 187 ? -17.909 -2.953 13.830 1.00 97.81 187 ALA A CA 1
ATOM 1461 C C . ALA A 1 187 ? -18.507 -3.902 12.775 1.00 97.81 187 ALA A C 1
ATOM 1463 O O . ALA A 1 187 ? -17.996 -3.992 11.661 1.00 97.81 187 ALA A O 1
ATOM 1464 N N . LEU A 1 188 ? -19.619 -4.574 13.099 1.00 98.00 188 LEU A N 1
ATOM 1465 C CA . LEU A 1 188 ? -20.320 -5.446 12.153 1.00 98.00 188 LEU A CA 1
ATOM 1466 C C . LEU A 1 188 ? -20.941 -4.668 10.988 1.00 98.00 188 LEU A C 1
ATOM 1468 O O . LEU A 1 188 ? -20.881 -5.141 9.856 1.00 98.00 188 LEU A O 1
ATOM 1472 N N . ALA A 1 189 ? -21.518 -3.493 11.248 1.00 97.75 189 ALA A N 1
ATOM 1473 C CA . ALA A 1 189 ? -22.110 -2.661 10.204 1.00 97.75 189 ALA A CA 1
ATOM 1474 C C . ALA A 1 189 ? -21.062 -2.185 9.184 1.00 97.75 189 ALA A C 1
ATOM 1476 O O . ALA A 1 189 ? -21.299 -2.264 7.981 1.00 97.75 189 ALA A O 1
ATOM 1477 N N . GLU A 1 190 ? -19.888 -1.752 9.649 1.00 97.00 190 GLU A N 1
ATOM 1478 C CA . GLU A 1 190 ? -18.789 -1.301 8.783 1.00 97.00 190 GLU A CA 1
ATOM 1479 C C . GLU A 1 190 ? -18.199 -2.454 7.955 1.00 97.00 190 GLU A C 1
ATOM 1481 O O . GLU A 1 190 ? -17.957 -2.296 6.760 1.00 97.00 190 GLU A O 1
ATOM 1486 N N . LEU A 1 191 ? -18.026 -3.641 8.551 1.00 95.25 191 LEU A N 1
ATOM 1487 C CA . LEU A 1 191 ? -17.573 -4.832 7.821 1.00 95.25 191 LEU A CA 1
ATOM 1488 C C . LEU A 1 191 ? -18.602 -5.296 6.782 1.00 95.25 191 LEU A C 1
ATOM 1490 O O . LEU A 1 191 ? -18.229 -5.657 5.668 1.00 95.25 191 LEU A O 1
ATOM 1494 N N . ALA A 1 192 ? -19.896 -5.253 7.114 1.00 95.12 192 ALA A N 1
ATOM 1495 C CA . ALA A 1 192 ? -20.961 -5.561 6.163 1.00 95.12 192 ALA A CA 1
ATOM 1496 C C . ALA A 1 192 ? -20.999 -4.552 5.005 1.00 95.12 192 ALA A C 1
ATOM 1498 O O . ALA A 1 192 ? -21.193 -4.945 3.857 1.00 95.12 192 ALA A O 1
ATOM 1499 N N . ALA A 1 193 ? -20.771 -3.265 5.286 1.00 93.62 193 ALA A N 1
ATOM 1500 C CA . ALA A 1 193 ? -20.659 -2.238 4.257 1.00 93.62 193 ALA A CA 1
ATOM 1501 C C . ALA A 1 193 ? -19.439 -2.464 3.349 1.00 93.62 193 ALA A C 1
ATOM 1503 O O . ALA A 1 193 ? -19.545 -2.258 2.142 1.00 93.62 193 ALA A O 1
ATOM 1504 N N . ALA A 1 194 ? -18.307 -2.914 3.903 1.00 91.12 194 ALA A N 1
ATOM 1505 C CA . ALA A 1 194 ? -17.126 -3.263 3.116 1.00 91.12 194 ALA A CA 1
ATOM 1506 C C . ALA A 1 194 ? -17.422 -4.428 2.159 1.00 91.12 194 ALA A C 1
ATOM 1508 O O . ALA A 1 194 ? -17.185 -4.299 0.961 1.00 91.12 194 ALA A O 1
ATOM 1509 N N . ALA A 1 195 ? -18.029 -5.508 2.662 1.00 89.62 195 ALA A N 1
ATOM 1510 C CA . ALA A 1 195 ? -18.415 -6.661 1.847 1.00 89.62 195 ALA A CA 1
ATOM 1511 C C . ALA A 1 195 ? -19.412 -6.283 0.735 1.00 89.62 195 ALA A C 1
ATOM 1513 O O . ALA A 1 195 ? -19.196 -6.602 -0.429 1.00 89.62 195 ALA A O 1
ATOM 1514 N N . ALA A 1 196 ? -20.459 -5.520 1.065 1.00 91.00 196 ALA A N 1
ATOM 1515 C CA . ALA A 1 196 ? -21.438 -5.061 0.077 1.00 91.00 196 ALA A CA 1
ATOM 1516 C C . ALA A 1 196 ? -20.830 -4.115 -0.975 1.00 91.00 196 ALA A C 1
ATOM 1518 O O . ALA A 1 196 ? -21.300 -4.052 -2.110 1.00 91.00 196 ALA A O 1
ATOM 1519 N N . 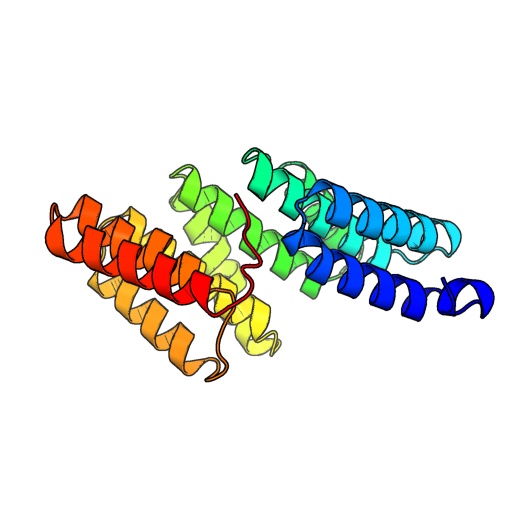TRP A 1 197 ? -19.794 -3.352 -0.612 1.00 88.25 197 TRP A N 1
ATOM 1520 C CA . TRP A 1 197 ? -19.069 -2.524 -1.570 1.00 88.25 197 TRP A CA 1
ATOM 1521 C C . TRP A 1 197 ? -18.278 -3.388 -2.559 1.00 88.25 197 TRP A C 1
ATOM 1523 O O . TRP A 1 197 ? -18.327 -3.119 -3.759 1.00 88.25 197 TRP A O 1
ATOM 1533 N N . GLU A 1 198 ? -17.600 -4.431 -2.075 1.00 85.69 198 GLU A N 1
ATOM 1534 C CA . GLU A 1 198 ? -16.820 -5.368 -2.897 1.00 85.69 198 GLU A CA 1
ATOM 1535 C C . GLU A 1 198 ? -17.694 -6.175 -3.873 1.00 85.69 198 GLU A C 1
ATOM 1537 O O . GLU A 1 198 ? -17.269 -6.430 -4.996 1.00 85.69 198 GLU A O 1
ATOM 1542 N N . ASP A 1 199 ? -18.948 -6.481 -3.521 1.00 85.31 199 ASP A N 1
ATOM 1543 C CA . ASP A 1 199 ? -19.901 -7.146 -4.430 1.00 85.31 199 ASP A CA 1
ATOM 1544 C C . ASP A 1 19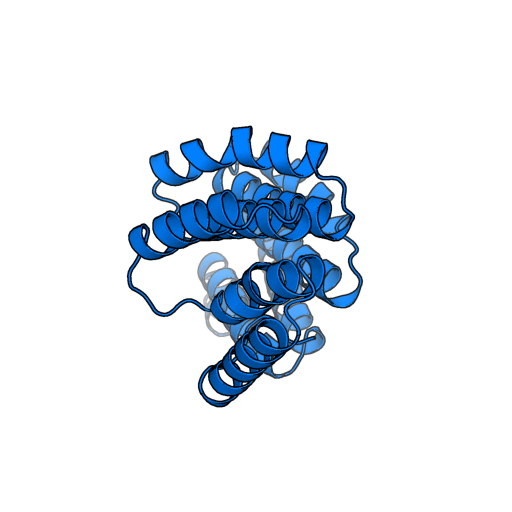9 ? -20.186 -6.341 -5.715 1.00 85.31 199 ASP A C 1
ATOM 1546 O O . ASP A 1 199 ? -20.596 -6.892 -6.742 1.00 85.31 199 ASP A O 1
ATOM 1550 N N . HIS A 1 200 ? -19.995 -5.021 -5.669 1.00 83.88 200 HIS A N 1
ATOM 1551 C CA . HIS A 1 200 ? -20.298 -4.104 -6.770 1.00 83.88 200 HIS A CA 1
ATOM 1552 C C . HIS A 1 200 ? -19.060 -3.458 -7.399 1.00 83.88 200 HIS A C 1
ATOM 1554 O O . HIS A 1 200 ? -19.185 -2.763 -8.409 1.00 83.88 200 HIS A O 1
ATOM 1560 N N . HIS A 1 201 ? -17.875 -3.685 -6.829 1.00 78.38 201 HIS A N 1
ATOM 1561 C CA . HIS A 1 201 ? -16.631 -3.075 -7.278 1.00 78.38 201 HIS A CA 1
ATOM 1562 C C . HIS A 1 201 ? -15.516 -4.117 -7.266 1.00 78.38 201 HIS A C 1
ATOM 1564 O O . HIS A 1 201 ? -15.242 -4.684 -6.209 1.00 78.38 201 HIS A O 1
ATOM 1570 N N . PRO A 1 202 ? -14.816 -4.335 -8.393 1.00 66.81 202 PRO A N 1
ATOM 1571 C CA . PRO A 1 202 ? -13.644 -5.191 -8.388 1.00 66.81 202 PRO A CA 1
ATOM 1572 C C . PRO A 1 202 ? -12.637 -4.684 -7.352 1.00 66.81 202 PRO A C 1
ATOM 1574 O O . PRO A 1 202 ? -12.186 -3.533 -7.405 1.00 66.81 202 PRO A O 1
ATOM 1577 N N . ASN A 1 203 ? -12.347 -5.516 -6.354 1.00 65.81 203 ASN A N 1
ATOM 1578 C CA . ASN A 1 203 ? -11.413 -5.161 -5.297 1.00 65.81 203 ASN A CA 1
ATOM 1579 C C . ASN A 1 203 ? -9.990 -5.209 -5.866 1.00 65.81 203 ASN A C 1
ATOM 1581 O O . ASN A 1 203 ? -9.685 -6.016 -6.720 1.00 65.81 203 ASN A O 1
ATOM 1585 N N . MET A 1 204 ? -9.080 -4.352 -5.423 1.00 67.25 204 MET A N 1
ATOM 1586 C CA . MET A 1 204 ? -7.667 -4.424 -5.836 1.00 67.25 204 MET A CA 1
ATOM 1587 C C . MET A 1 204 ? -6.775 -5.036 -4.748 1.00 67.25 204 MET A C 1
ATOM 1589 O O . MET A 1 204 ? -5.565 -5.193 -4.952 1.00 67.25 204 MET A O 1
ATOM 1593 N N . PHE A 1 205 ? -7.384 -5.347 -3.602 1.00 62.25 205 PHE A N 1
ATOM 1594 C CA . PHE A 1 205 ? -6.814 -5.898 -2.380 1.00 62.25 205 PHE A CA 1
ATOM 1595 C C . PHE A 1 205 ? -7.389 -7.299 -2.130 1.00 62.25 205 PHE A C 1
ATOM 1597 O O . PHE A 1 205 ? -7.976 -7.550 -1.084 1.00 62.25 205 PHE A O 1
ATOM 1604 N N . TYR A 1 206 ? -7.284 -8.205 -3.104 1.00 52.56 206 TYR A N 1
ATOM 1605 C CA . TYR A 1 206 ? -7.634 -9.606 -2.862 1.00 52.56 206 TYR A CA 1
ATOM 1606 C C . TYR A 1 206 ? -6.706 -10.175 -1.784 1.00 52.56 206 TYR A C 1
ATOM 1608 O O . TYR A 1 206 ? -5.485 -10.058 -1.903 1.00 52.56 206 TYR A O 1
ATOM 1616 N N . LEU A 1 207 ? -7.297 -10.739 -0.732 1.00 39.00 207 LEU A N 1
ATOM 1617 C CA . LEU A 1 207 ? -6.632 -11.547 0.291 1.00 39.00 207 LEU A CA 1
ATOM 1618 C C . LEU A 1 207 ? -6.922 -13.023 0.024 1.00 39.00 207 LEU A C 1
ATOM 1620 O O . LEU A 1 207 ? -8.096 -13.334 -0.281 1.00 39.00 207 LEU A O 1
#

Foldseek 3Di:
DVCVVVVNLVVLLVVLQVQLLVCCLVNNVSSLVSLVVQLVSCVVVVPQVSNLVSQCVNLVSVCLVPVDNPSLVVSLVSCVVVVVVVSVLVSLLVVLLSCLVVVVLVSNVVSLVVRQVVCVVVVVLVSNLSSLLSQLLSCLSVLNLVRNVVSVVVSCVSDVDDDLCLLSCLQSHFLSSCVVVVVPVRNVVSNVVSVVVCVVDPHSSDD